Protein AF-0000000087486171 (afdb_homodimer)

Secondary structure (DSSP, 8-state):
------TT-S-GGGS--SEEEE-SS----SSBHHHHH-TT--S-HHHHHHHHHHTT-HHHHHTSTTGGG-B--GGGTT--HHHHHHHHHHHHHHH--SEEEEEPPPSS--HHHHHHHHHHHHHHSTTSEEEEE-S-GGGGTTSS-EEEEETTEEEEEE-HHHHHHHTSHHHHHHHHHHHHHHHHH-/------TT-S-GGGS--SEEEE-SS----SSBHHHHH-TT--S-HHHHHHHHHHTT-HHHHHTSTTGGG-B--GGGTT--HHHHHHHHHHHHHHH--SEEEEEPPPSS--HHHHHHHHHHHHHHSTTSEEEEE-S-GGGGTTSS-E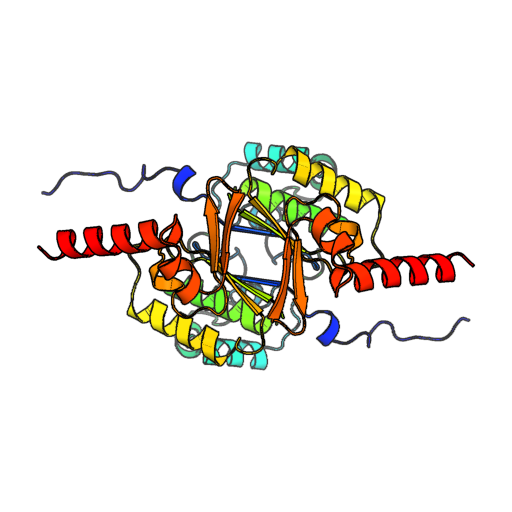EEEETTEEEEEE-HHHHHHHTSHHHHHHHHHHHHHHHHH-

Organism: NCBI:txid62062

InterPro domains:
  IPR027417 P-loop containing nucleoside triphosphate hydrolase [G3DSA:3.40.50.300] (1-177)
  IPR027417 P-loop containing nucleoside triphosphate hydrolase [SSF52540] (2-175)
  IPR050173 ATP-binding cassette transporter C-like [PTHR24223] (1-177)

Foldseek 3Di:
DPDCPPPVPVPPVVQQDQEAEQEQFFDAAFFFLLCRLPVPPPDDPVVLLVLCVLLVCNVVLVPDVVRRRHTAHPPGNPDDRLRRSSSSVSSCLVSHHQEYEYEHHDPPDDPVSVVSSVVSCVVRVVNHHYHYHYLQLVVCLPPQKDFDDDPNHTDDIGHPVVVCVVCPDSVVSNVVVVVVVVVVVD/DPDCPPPVPVDPVVQQDQEAEQEQFFDAAFFFLLCRLPVPPPDDPVVLLVLCVLLVCNVVLVPDVVRRRHTAHPPGNPDDRLRRSSSSVSSCLVSHHQEYEYEHHDPPDDPVSVVSVVVSCVVRVVNHHYHYHYLQLVVCLPPQKDFDDDPNHTDDIGHPVVVCVVCPDSVVRNVVVVVVVVVVVD

Solvent-accessible surface area (backbone atoms only — not comparable to full-atom values): 21076 Å² total; per-residue (Å²): 136,83,80,77,78,64,73,73,66,72,42,77,78,71,65,40,34,55,63,34,68,39,53,50,65,59,82,57,45,54,24,30,46,46,41,59,38,37,40,69,64,82,65,56,69,70,56,51,49,49,38,28,47,70,52,72,36,38,69,65,40,66,69,38,73,70,31,54,62,24,68,31,30,58,84,45,66,84,44,50,73,65,54,44,39,41,48,40,51,31,19,39,62,69,50,36,46,49,29,39,38,38,36,53,66,67,82,89,64,63,62,69,58,49,50,51,52,49,51,40,47,58,69,76,43,64,86,28,30,76,44,78,47,68,92,52,60,77,78,45,62,85,40,80,62,39,78,40,70,53,94,73,34,85,70,43,76,42,34,40,70,59,41,47,71,67,61,45,71,64,31,51,47,42,53,52,52,54,54,52,54,58,54,69,74,99,135,81,79,77,78,64,73,72,66,74,44,76,77,69,66,38,34,54,63,34,69,39,51,51,67,61,82,55,46,53,23,28,46,46,40,59,38,37,38,71,63,83,64,55,69,70,58,51,50,52,40,28,46,70,53,72,35,40,68,66,40,66,69,38,72,69,32,54,61,24,69,31,30,59,84,44,65,84,45,51,73,67,55,43,38,42,47,41,50,31,20,39,61,68,50,36,46,50,30,38,38,37,34,54,68,67,82,89,65,62,62,70,59,50,51,50,50,50,50,42,46,58,69,75,42,63,86,28,30,77,44,78,47,67,91,53,61,74,78,44,62,84,40,81,62,39,78,40,69,54,95,72,35,84,71,44,76,42,36,40,73,59,40,48,71,66,62,44,71,63,31,50,50,43,54,52,52,53,53,53,56,56,56,68,74,99

Radius of gyration: 21.95 Å; Cα contacts (8 Å, |Δi|>4): 531; chains: 2; bounding box: 81×58×44 Å

Structure (mmCIF, N/CA/C/O backbone):
data_AF-0000000087486171-model_v1
#
loop_
_entity.id
_entity.type
_entity.pdbx_description
1 polymer 'ABC transporter domain-containing protein'
#
loop_
_atom_site.group_PDB
_atom_site.id
_atom_site.type_symbol
_atom_site.label_atom_id
_atom_site.label_alt_id
_atom_site.label_comp_id
_atom_site.label_asym_id
_atom_site.label_entity_id
_atom_site.label_seq_id
_atom_site.pdbx_PDB_ins_code
_atom_site.Cartn_x
_atom_site.Cartn_y
_atom_site.Cartn_z
_atom_site.occupancy
_atom_site.B_iso_or_equiv
_atom_site.auth_seq_id
_atom_site.auth_comp_id
_atom_site.auth_asym_id
_atom_site.auth_atom_id
_atom_site.pdbx_PDB_model_num
ATOM 1 N N . MET A 1 1 ? -39.5 -11.766 -13.562 1 18.23 1 MET A N 1
ATOM 2 C CA . MET A 1 1 ? -38.625 -11.812 -14.742 1 18.23 1 MET A CA 1
ATOM 3 C C . MET A 1 1 ? -37.719 -10.586 -14.812 1 18.23 1 MET A C 1
ATOM 5 O O . MET A 1 1 ? -38.125 -9.539 -15.32 1 18.23 1 MET A O 1
ATOM 9 N N . ILE A 1 2 ? -37.312 -9.922 -13.789 1 23.34 2 ILE A N 1
ATOM 10 C CA . ILE A 1 2 ? -36.812 -8.578 -13.5 1 23.34 2 ILE A CA 1
ATOM 11 C C . ILE A 1 2 ? -35.531 -8.305 -14.281 1 23.34 2 ILE A C 1
ATOM 13 O O . ILE A 1 2 ? -34.625 -9.133 -14.289 1 23.34 2 ILE A O 1
ATOM 17 N N . ASP A 1 3 ? -35.344 -7.395 -15.312 1 24.72 3 ASP A N 1
ATOM 18 C CA . ASP A 1 3 ? -34.531 -7.059 -16.484 1 24.72 3 ASP A CA 1
ATOM 19 C C . ASP A 1 3 ? -33.062 -6.945 -16.125 1 24.72 3 ASP A C 1
ATOM 21 O O . ASP A 1 3 ? -32.719 -6.754 -14.953 1 24.72 3 ASP A O 1
ATOM 25 N N . GLY A 1 4 ? -32.156 -7.238 -17.109 1 25.83 4 GLY A N 1
ATOM 26 C CA . GLY A 1 4 ? -30.797 -7.645 -17.422 1 25.83 4 GLY A CA 1
ATOM 27 C C . GLY A 1 4 ? -29.75 -6.637 -16.984 1 25.83 4 GLY A C 1
ATOM 28 O O . GLY A 1 4 ? -29.016 -6.09 -17.812 1 25.83 4 GLY A O 1
ATOM 29 N N . VAL A 1 5 ? -30.141 -5.727 -16.031 1 26.05 5 VAL A N 1
ATOM 30 C CA . VAL A 1 5 ? -29.109 -4.707 -15.844 1 26.05 5 VAL A CA 1
ATOM 31 C C . VAL A 1 5 ? -27.75 -5.375 -15.695 1 26.05 5 VAL A C 1
ATOM 33 O O . VAL A 1 5 ? -27.562 -6.242 -14.844 1 26.05 5 VAL A O 1
ATOM 36 N N . ASP A 1 6 ? -27.078 -5.52 -16.906 1 28.78 6 ASP A N 1
ATOM 37 C CA . ASP A 1 6 ? -25.734 -6.039 -17.141 1 28.78 6 ASP A CA 1
ATOM 38 C C . ASP A 1 6 ? -24.75 -5.477 -16.125 1 28.78 6 ASP A C 1
ATOM 40 O O . ASP A 1 6 ? -24.5 -4.27 -16.094 1 28.78 6 ASP A O 1
ATOM 44 N N . ILE A 1 7 ? -24.688 -5.883 -14.922 1 31.28 7 ILE A N 1
ATOM 45 C CA . ILE A 1 7 ? -23.734 -5.617 -13.859 1 31.28 7 ILE A CA 1
ATOM 46 C C . ILE A 1 7 ? -22.312 -5.582 -14.438 1 31.28 7 ILE A C 1
ATOM 48 O O . ILE A 1 7 ? -21.344 -5.344 -13.711 1 31.28 7 ILE A O 1
ATOM 52 N N . SER A 1 8 ? -22.094 -6.098 -15.664 1 32.97 8 SER A N 1
ATOM 53 C CA . SER A 1 8 ? -20.797 -6.09 -16.359 1 32.97 8 SER A CA 1
ATOM 54 C C . SER A 1 8 ? -20.328 -4.668 -16.625 1 32.97 8 SER A C 1
ATOM 56 O O . SER A 1 8 ? -19.141 -4.426 -16.812 1 32.97 8 SER A O 1
ATOM 58 N N . SER A 1 9 ? -21.141 -3.824 -17.094 1 32.56 9 SER A N 1
ATOM 59 C CA . SER A 1 9 ? -20.781 -2.473 -17.5 1 32.56 9 SER A CA 1
ATOM 60 C C . SER A 1 9 ? -20.391 -1.619 -16.297 1 32.56 9 SER A C 1
ATOM 62 O O . SER A 1 9 ? -20.312 -0.393 -16.406 1 32.56 9 SER A O 1
ATOM 64 N N . VAL A 1 10 ? -20.797 -1.893 -15.125 1 37.88 10 VAL A N 1
ATOM 65 C CA . VAL A 1 10 ? -20.125 -1.154 -14.055 1 37.88 10 VAL A CA 1
ATOM 66 C C . VAL A 1 10 ? -18.625 -1.108 -14.312 1 37.88 10 VAL A C 1
ATOM 68 O O . VAL A 1 10 ? -17.938 -2.133 -14.234 1 37.88 10 VAL A O 1
ATOM 71 N N . GLY A 1 11 ? -18.125 -0.537 -15.477 1 35.66 11 GLY A N 1
ATOM 72 C CA . GLY A 1 11 ? -16.906 -0.398 -16.266 1 35.66 11 GLY A CA 1
ATOM 73 C C . GLY A 1 11 ? -15.641 -0.423 -15.414 1 35.66 11 GLY A C 1
ATOM 74 O O . GLY A 1 11 ? -15.711 -0.331 -14.18 1 35.66 11 GLY A O 1
ATOM 75 N N . LEU A 1 12 ? -14.312 -0.661 -16.141 1 40.22 12 LEU A N 1
ATOM 76 C CA . LEU A 1 12 ? -12.898 -0.536 -15.82 1 40.22 12 LEU A CA 1
ATOM 77 C C . LEU A 1 12 ? -12.656 0.608 -14.844 1 40.22 12 LEU A C 1
ATOM 79 O O . LEU A 1 12 ? -11.766 0.528 -13.992 1 40.22 12 LEU A O 1
ATOM 83 N N . HIS A 1 13 ? -13.312 1.731 -15.078 1 42.75 13 HIS A N 1
ATOM 84 C CA . HIS A 1 13 ? -13.102 2.916 -14.258 1 42.75 13 HIS A CA 1
ATOM 85 C C . HIS A 1 13 ? -13.422 2.631 -12.789 1 42.75 13 HIS A C 1
ATOM 87 O O . HIS A 1 13 ? -12.953 3.344 -11.898 1 42.75 13 HIS A O 1
ATOM 93 N N . ASP A 1 14 ? -14.398 1.744 -12.523 1 46.25 14 ASP A N 1
ATOM 94 C CA . ASP A 1 14 ? -14.82 1.434 -11.164 1 46.25 14 ASP A CA 1
ATOM 95 C C . ASP A 1 14 ? -13.773 0.592 -10.445 1 46.25 14 ASP A C 1
ATOM 97 O O . ASP A 1 14 ? -13.719 0.578 -9.211 1 46.25 14 ASP A O 1
ATOM 101 N N . LEU A 1 15 ? -13 -0.174 -11.289 1 47.84 15 LEU A N 1
ATOM 102 C CA . LEU A 1 15 ? -12.078 -1.114 -10.672 1 47.84 15 LEU A CA 1
ATOM 103 C C . LEU A 1 15 ? -10.797 -0.409 -10.227 1 47.84 15 LEU A C 1
ATOM 105 O O . LEU A 1 15 ? -9.906 -1.034 -9.648 1 47.84 15 LEU A O 1
ATOM 109 N N . ARG A 1 16 ? -10.734 0.908 -10.695 1 54.28 16 ARG A N 1
ATOM 110 C CA . ARG A 1 16 ? -9.562 1.649 -10.242 1 54.28 16 ARG A CA 1
ATOM 111 C C . ARG A 1 16 ? -9.539 1.765 -8.719 1 54.28 16 ARG A C 1
ATOM 113 O O . ARG A 1 16 ? -10.523 2.188 -8.109 1 54.28 16 ARG A O 1
ATOM 120 N N . SER A 1 17 ? -8.578 0.851 -8.312 1 66.06 17 SER A N 1
ATOM 121 C CA . SER A 1 17 ? -8.352 1.021 -6.879 1 66.06 17 SER A CA 1
ATOM 122 C C . SER A 1 17 ? -7.934 2.451 -6.551 1 66.06 17 SER A C 1
ATOM 124 O O . SER A 1 17 ? -7.305 3.121 -7.371 1 66.06 17 SER A O 1
ATOM 126 N N . ARG A 1 18 ? -8.422 2.9 -5.578 1 81.88 18 ARG A N 1
ATOM 127 C CA . ARG A 1 18 ? -8.148 4.277 -5.184 1 81.88 18 ARG A CA 1
ATOM 128 C C . ARG A 1 18 ? -6.73 4.43 -4.652 1 81.88 18 ARG A C 1
ATOM 130 O O . ARG A 1 18 ? -6.113 5.488 -4.805 1 81.88 18 ARG A O 1
ATOM 137 N N . LEU A 1 19 ? -6.145 3.156 -4.328 1 89.81 19 LEU A N 1
ATOM 138 C CA . LEU A 1 19 ? -4.863 3.312 -3.648 1 89.81 19 LEU A CA 1
ATOM 139 C C . LEU A 1 19 ? -3.795 2.439 -4.297 1 89.81 19 LEU A C 1
ATOM 141 O O . LEU A 1 19 ? -4.051 1.278 -4.625 1 89.81 19 LEU A O 1
ATOM 145 N N . ALA A 1 20 ? -2.613 2.943 -4.625 1 93.38 20 ALA A N 1
ATOM 146 C CA . ALA A 1 20 ? -1.409 2.191 -4.969 1 93.38 20 ALA A CA 1
ATOM 147 C C . ALA A 1 20 ? -0.252 2.555 -4.043 1 93.38 20 ALA A C 1
ATOM 149 O O . ALA A 1 20 ? -0.232 3.643 -3.461 1 93.38 20 ALA A O 1
ATOM 150 N N . VAL A 1 21 ? 0.702 1.615 -3.926 1 92.06 21 VAL A N 1
ATOM 151 C CA . VAL A 1 21 ? 1.791 1.828 -2.979 1 92.06 21 VAL A CA 1
ATOM 152 C C . VAL A 1 21 ? 3.119 1.428 -3.617 1 92.06 21 VAL A C 1
ATOM 154 O O . VAL A 1 21 ? 3.203 0.4 -4.293 1 92.06 21 VAL A O 1
ATOM 157 N N . ILE A 1 22 ? 4.047 2.25 -3.42 1 93.19 22 ILE A N 1
ATOM 158 C CA . ILE A 1 22 ? 5.445 1.938 -3.688 1 93.19 22 ILE A CA 1
ATOM 159 C C . ILE A 1 22 ? 6.234 1.943 -2.381 1 93.19 22 ILE A C 1
ATOM 161 O O . ILE A 1 22 ? 6.559 3.008 -1.85 1 93.19 22 ILE A O 1
ATOM 165 N N . ALA A 1 23 ? 6.559 0.779 -1.919 1 90.88 23 ALA A N 1
ATOM 166 C CA . ALA A 1 23 ? 7.184 0.612 -0.609 1 90.88 23 ALA A CA 1
ATOM 167 C C . ALA A 1 23 ? 8.703 0.756 -0.702 1 90.88 23 ALA A C 1
ATOM 169 O O . ALA A 1 23 ? 9.266 0.763 -1.799 1 90.88 23 ALA A O 1
ATOM 170 N N . GLN A 1 24 ? 9.25 0.906 0.479 1 87.88 24 GLN A N 1
ATOM 171 C CA . GLN A 1 24 ? 10.703 0.992 0.562 1 87.88 24 GLN A CA 1
ATOM 172 C C . GLN A 1 24 ? 11.367 -0.248 -0.035 1 87.88 24 GLN A C 1
ATOM 174 O O . GLN A 1 24 ? 12.25 -0.139 -0.888 1 87.88 24 GLN A O 1
ATOM 179 N N . ILE A 1 25 ? 10.914 -1.345 0.405 1 85.12 25 ILE A N 1
ATOM 180 C CA . ILE A 1 25 ? 11.375 -2.617 -0.139 1 85.12 25 ILE A CA 1
ATOM 181 C C . ILE A 1 25 ? 10.359 -3.141 -1.156 1 85.12 25 ILE A C 1
ATOM 183 O O . ILE A 1 25 ? 9.211 -3.406 -0.813 1 85.12 25 ILE A O 1
ATOM 187 N N . PRO A 1 26 ? 10.789 -3.283 -2.406 1 89.75 26 PRO A N 1
ATOM 188 C CA . PRO A 1 26 ? 9.852 -3.758 -3.424 1 89.75 26 PRO A CA 1
ATOM 189 C C . PRO A 1 26 ? 9.414 -5.203 -3.197 1 89.75 26 PRO A C 1
ATOM 191 O O . PRO A 1 26 ? 10.242 -6.059 -2.879 1 89.75 26 PRO A O 1
ATOM 194 N N . THR A 1 27 ? 8.141 -5.406 -3.357 1 90.88 27 THR A N 1
ATOM 195 C CA . THR A 1 27 ? 7.59 -6.746 -3.193 1 90.88 27 THR A CA 1
ATOM 196 C C . THR A 1 27 ? 7.137 -7.312 -4.535 1 90.88 27 THR A C 1
ATOM 198 O O . THR A 1 27 ? 6.289 -6.723 -5.211 1 90.88 27 THR A O 1
ATOM 201 N N . LEU A 1 28 ? 7.758 -8.43 -4.922 1 94 28 LEU A N 1
ATOM 202 C CA . LEU A 1 28 ? 7.328 -9.211 -6.074 1 94 28 LEU A CA 1
ATOM 203 C C . LEU A 1 28 ? 6.906 -10.617 -5.648 1 94 28 LEU A C 1
ATOM 205 O O . LEU A 1 28 ? 7.496 -11.195 -4.734 1 94 28 LEU A O 1
ATOM 209 N N . PHE A 1 29 ? 5.945 -11.109 -6.324 1 95.12 29 PHE A N 1
ATOM 210 C CA . PHE A 1 29 ? 5.367 -12.391 -5.941 1 95.12 29 PHE A CA 1
ATOM 211 C C . PHE A 1 29 ? 5.871 -13.508 -6.848 1 95.12 29 PHE A C 1
ATOM 213 O O . PHE A 1 29 ? 6.363 -13.242 -7.949 1 95.12 29 PHE A O 1
ATOM 220 N N . SER A 1 30 ? 5.746 -14.742 -6.305 1 94.44 30 SER A N 1
ATOM 221 C CA . SER A 1 30 ? 6.25 -15.906 -7.016 1 94.44 30 SER A CA 1
ATOM 222 C C . SER A 1 30 ? 5.301 -16.328 -8.133 1 94.44 30 SER A C 1
ATOM 224 O O . SER A 1 30 ? 4.711 -17.406 -8.078 1 94.44 30 SER A O 1
ATOM 226 N N . CYS A 1 31 ? 5.23 -15.578 -9.094 1 95.38 31 CYS A N 1
ATOM 227 C CA . CYS A 1 31 ? 4.465 -15.781 -10.32 1 95.38 31 CYS A CA 1
ATOM 228 C C . CYS A 1 31 ? 5.141 -15.117 -11.508 1 95.38 31 CYS A C 1
ATOM 230 O O . CYS A 1 31 ? 6.289 -14.672 -11.406 1 95.38 31 CYS A O 1
ATOM 232 N N . SER A 1 32 ? 4.523 -15.117 -12.68 1 96.06 32 SER A N 1
ATOM 233 C CA . SER A 1 32 ? 5.152 -14.547 -13.867 1 96.06 32 SER A CA 1
ATOM 234 C C . SER A 1 32 ? 5.258 -13.023 -13.758 1 96.06 32 SER A C 1
ATOM 236 O O . SER A 1 32 ? 4.547 -12.406 -12.969 1 96.06 32 SER A O 1
ATOM 238 N N . LEU A 1 33 ? 6.18 -12.469 -14.539 1 97.56 33 LEU A N 1
ATOM 239 C CA . LEU A 1 33 ? 6.309 -11.016 -14.617 1 97.56 33 LEU A CA 1
ATOM 240 C C . LEU A 1 33 ? 4.984 -10.375 -15.008 1 97.56 33 LEU A C 1
ATOM 242 O O . LEU A 1 33 ? 4.574 -9.375 -14.414 1 97.56 33 LEU A O 1
ATOM 246 N N . ARG A 1 34 ? 4.281 -10.969 -15.906 1 96.94 34 ARG A N 1
ATOM 247 C CA . ARG A 1 34 ? 2.986 -10.477 -16.375 1 96.94 34 ARG A CA 1
ATOM 248 C C . ARG A 1 34 ? 1.985 -10.414 -15.219 1 96.94 34 ARG A C 1
ATOM 250 O O . ARG A 1 34 ? 1.305 -9.406 -15.031 1 96.94 34 ARG A O 1
ATOM 257 N N . SER A 1 35 ? 1.958 -11.477 -14.438 1 95.62 35 SER A N 1
ATOM 258 C CA . SER A 1 35 ? 1.01 -11.57 -13.336 1 95.62 35 SER A CA 1
ATOM 259 C C . SER A 1 35 ? 1.381 -10.625 -12.203 1 95.62 35 SER A C 1
ATOM 261 O O . SER A 1 35 ? 0.512 -10.172 -11.453 1 95.62 35 SER A O 1
ATOM 263 N N . ASN A 1 36 ? 2.645 -10.367 -12.102 1 96.31 36 ASN A N 1
ATOM 264 C CA . ASN A 1 36 ? 3.084 -9.383 -11.117 1 96.31 36 ASN A CA 1
ATOM 265 C C . ASN A 1 36 ? 2.648 -7.973 -11.5 1 96.31 36 ASN A C 1
ATOM 267 O O . ASN A 1 36 ? 2.275 -7.176 -10.641 1 96.31 36 ASN A O 1
ATOM 271 N N . LEU A 1 37 ? 2.682 -7.695 -12.742 1 96.88 37 LEU A N 1
ATOM 272 C CA . LEU A 1 37 ? 2.365 -6.359 -13.234 1 96.88 37 LEU A CA 1
ATOM 273 C C . LEU A 1 37 ? 0.859 -6.121 -13.234 1 96.88 37 LEU A C 1
ATOM 275 O O . LEU A 1 37 ? 0.403 -5.004 -12.984 1 96.88 37 LEU A O 1
ATOM 279 N N . ASP A 1 38 ? 0.128 -7.109 -13.5 1 95.19 38 ASP A N 1
ATOM 280 C CA . ASP A 1 38 ? -1.326 -7.043 -13.594 1 95.19 38 ASP A CA 1
ATOM 281 C C . ASP A 1 38 ? -1.981 -8.219 -12.867 1 95.19 38 ASP A C 1
ATOM 283 O O . ASP A 1 38 ? -2.535 -9.109 -13.508 1 95.19 38 ASP A O 1
ATOM 287 N N . PRO A 1 39 ? -2.02 -8.109 -11.562 1 92.94 39 PRO A N 1
ATOM 288 C CA . PRO A 1 39 ? -2.502 -9.242 -10.773 1 92.94 39 PRO A CA 1
ATOM 289 C C . PRO A 1 39 ? -3.973 -9.562 -11.031 1 92.94 39 PRO A C 1
ATOM 291 O O . PRO A 1 39 ? -4.422 -10.68 -10.766 1 92.94 39 PRO A O 1
ATOM 294 N N . TRP A 1 40 ? -4.723 -8.711 -11.578 1 89.5 40 TRP A N 1
ATOM 295 C CA . TRP A 1 40 ? -6.145 -8.938 -11.812 1 89.5 40 TRP A CA 1
ATOM 296 C C . TRP A 1 40 ? -6.398 -9.367 -13.25 1 89.5 40 TRP A C 1
ATOM 298 O O . TRP A 1 40 ? -7.531 -9.688 -13.617 1 89.5 40 TRP A O 1
ATOM 308 N N . GLY A 1 41 ? -5.445 -9.25 -14.016 1 90.69 41 GLY A N 1
ATOM 309 C CA . GLY A 1 41 ? -5.578 -9.68 -15.398 1 90.69 41 GLY A CA 1
ATOM 310 C C . GLY A 1 41 ? -6.512 -8.797 -16.203 1 90.69 41 GLY A C 1
ATOM 311 O O . GLY A 1 41 ? -7.242 -9.281 -17.062 1 90.69 41 GLY A O 1
ATOM 312 N N . CYS A 1 42 ? -6.457 -7.527 -15.898 1 89.62 42 CYS A N 1
ATOM 313 C CA . CYS A 1 42 ? -7.418 -6.605 -16.5 1 89.62 42 CYS A CA 1
ATOM 314 C C . CYS A 1 42 ? -6.848 -5.961 -17.766 1 89.62 42 CYS A C 1
ATOM 316 O O . CYS A 1 42 ? -7.539 -5.211 -18.453 1 89.62 42 CYS A O 1
ATOM 318 N N . HIS A 1 43 ? -5.648 -6.207 -18.078 1 94.75 43 HIS A N 1
ATOM 319 C CA . HIS A 1 43 ? -5 -5.531 -19.188 1 94.75 43 HIS A CA 1
ATOM 320 C C . HIS A 1 43 ? -4.484 -6.535 -20.219 1 94.75 43 HIS A C 1
ATOM 322 O O . HIS A 1 43 ? -4.02 -7.617 -19.859 1 94.75 43 HIS A O 1
ATOM 328 N N . GLY A 1 44 ? -4.582 -6.129 -21.5 1 96.56 44 GLY A N 1
ATOM 329 C CA . GLY A 1 44 ? -3.943 -6.918 -22.547 1 96.56 44 GLY A CA 1
ATOM 330 C C . GLY A 1 44 ? -2.438 -6.742 -22.578 1 96.56 44 GLY A C 1
ATOM 331 O O . GLY A 1 44 ? -1.894 -5.844 -21.938 1 96.56 44 GLY A O 1
ATOM 332 N N . ASP A 1 45 ? -1.759 -7.582 -23.391 1 97.56 45 ASP A N 1
ATOM 333 C CA . ASP A 1 45 ? -0.301 -7.551 -23.453 1 97.56 45 ASP A CA 1
ATOM 334 C C . ASP A 1 45 ? 0.197 -6.211 -23.984 1 97.56 45 ASP A C 1
ATOM 336 O O . ASP A 1 45 ? 1.235 -5.711 -23.547 1 97.56 45 ASP A O 1
ATOM 340 N N . ALA A 1 46 ? -0.5 -5.668 -24.953 1 98.19 46 ALA A N 1
ATOM 341 C CA . ALA A 1 46 ? -0.086 -4.387 -25.516 1 98.19 46 ALA A CA 1
ATOM 342 C C . ALA A 1 46 ? -0.035 -3.305 -24.438 1 98.19 46 ALA A C 1
ATOM 344 O O . ALA A 1 46 ? 0.913 -2.518 -24.391 1 98.19 46 ALA A O 1
ATOM 345 N N . GLN A 1 47 ? -1.045 -3.311 -23.547 1 97.75 47 GLN A N 1
ATOM 346 C CA . GLN A 1 47 ? -1.101 -2.336 -22.453 1 97.75 47 GLN A CA 1
ATOM 347 C C . GLN A 1 47 ? 0.02 -2.57 -21.453 1 97.75 47 GLN A C 1
ATOM 349 O O . GLN A 1 47 ? 0.603 -1.617 -20.922 1 97.75 47 GLN A O 1
ATOM 354 N N . VAL A 1 48 ? 0.297 -3.832 -21.234 1 98.38 48 VAL A N 1
ATOM 355 C CA . VAL A 1 48 ? 1.36 -4.184 -20.297 1 98.38 48 VAL A CA 1
ATOM 356 C C . VAL A 1 48 ? 2.709 -3.734 -20.859 1 98.38 48 VAL A C 1
ATOM 358 O O . VAL A 1 48 ? 3.512 -3.129 -20.141 1 98.38 48 VAL A O 1
ATOM 361 N N . TRP A 1 49 ? 2.967 -3.932 -22.109 1 98.75 49 TRP A N 1
ATOM 362 C CA . TRP A 1 49 ? 4.219 -3.516 -22.734 1 98.75 49 TRP A CA 1
ATOM 363 C C . TRP A 1 49 ? 4.336 -1.995 -22.766 1 98.75 49 TRP A C 1
ATOM 365 O O . TRP A 1 49 ? 5.426 -1.446 -22.609 1 98.75 49 TRP A O 1
ATOM 375 N N . GLN A 1 50 ? 3.262 -1.339 -23.016 1 98.5 50 GLN A N 1
ATOM 376 C CA . GLN A 1 50 ? 3.264 0.119 -22.969 1 98.5 50 GLN A CA 1
ATOM 377 C C . GLN A 1 50 ? 3.65 0.625 -21.578 1 98.5 50 GLN A C 1
ATOM 379 O O . GLN A 1 50 ? 4.414 1.584 -21.453 1 98.5 50 GLN A O 1
ATOM 384 N N . ALA A 1 51 ? 3.086 0.002 -20.562 1 98.19 51 ALA A N 1
ATOM 385 C CA . ALA A 1 51 ? 3.445 0.375 -19.203 1 98.19 51 ALA A CA 1
ATOM 386 C C . ALA A 1 51 ? 4.93 0.139 -18.938 1 98.19 51 ALA A C 1
ATOM 388 O O . ALA A 1 51 ? 5.602 0.977 -18.328 1 98.19 51 ALA A O 1
ATOM 389 N N . LEU A 1 52 ? 5.414 -0.978 -19.422 1 98.56 52 LEU A N 1
ATOM 390 C CA . LEU A 1 52 ? 6.836 -1.277 -19.281 1 98.56 52 LEU A CA 1
ATOM 391 C C . LEU A 1 52 ? 7.688 -0.225 -19.984 1 98.56 52 LEU A C 1
ATOM 393 O O . LEU A 1 52 ? 8.75 0.153 -19.5 1 98.56 52 LEU A O 1
ATOM 397 N N . GLU A 1 53 ? 7.234 0.245 -21.094 1 98.38 53 GLU A N 1
ATOM 398 C CA . GLU A 1 53 ? 7.938 1.302 -21.812 1 98.38 53 GLU A CA 1
ATOM 399 C C . GLU A 1 53 ? 7.953 2.602 -21.016 1 98.38 53 GLU A C 1
ATOM 401 O O . GLU A 1 53 ? 9 3.246 -20.891 1 98.38 53 GLU A O 1
ATOM 406 N N . ARG A 1 54 ? 6.875 2.965 -20.453 1 97.44 54 ARG A N 1
ATOM 407 C CA . ARG A 1 54 ? 6.77 4.18 -19.656 1 97.44 54 ARG A CA 1
ATOM 408 C C . ARG A 1 54 ? 7.672 4.105 -18.422 1 97.44 54 ARG A C 1
ATOM 410 O O . ARG A 1 54 ? 8.164 5.133 -17.953 1 97.44 54 ARG A O 1
ATOM 417 N N . CYS A 1 55 ? 7.922 2.859 -18 1 97.25 55 CYS A N 1
ATOM 418 C CA . CYS A 1 55 ? 8.75 2.666 -16.812 1 97.25 55 CYS A CA 1
ATOM 419 C C . CYS A 1 55 ? 10.195 2.355 -17.219 1 97.25 55 CYS A C 1
ATOM 421 O O . CYS A 1 55 ? 11 1.962 -16.375 1 97.25 55 CYS A O 1
ATOM 423 N N . HIS A 1 56 ? 10.5 2.391 -18.453 1 96.19 56 HIS A N 1
ATOM 424 C CA . HIS A 1 56 ? 11.836 2.195 -18.984 1 96.19 56 HIS A CA 1
ATOM 425 C C . HIS A 1 56 ? 12.328 0.773 -18.734 1 96.19 56 HIS A C 1
ATOM 427 O O . HIS A 1 56 ? 13.508 0.564 -18.438 1 96.19 56 HIS A O 1
ATOM 433 N N . LEU A 1 57 ? 11.445 -0.18 -18.828 1 97 57 LEU A N 1
ATOM 434 C CA . LEU A 1 57 ? 11.82 -1.566 -18.562 1 97 57 LEU A CA 1
ATOM 435 C C . LEU A 1 57 ? 11.562 -2.436 -19.797 1 97 57 LEU A C 1
ATOM 437 O O . LEU A 1 57 ? 11.875 -3.631 -19.781 1 97 57 LEU A O 1
ATOM 441 N N . LYS A 1 58 ? 11.023 -1.846 -20.828 1 98.25 58 LYS A N 1
ATOM 442 C CA . LYS A 1 58 ? 10.641 -2.627 -22 1 98.25 58 LYS A CA 1
ATOM 443 C C . LYS A 1 58 ? 11.828 -3.393 -22.562 1 98.25 58 LYS A C 1
ATOM 445 O O . LYS A 1 58 ? 11.742 -4.598 -22.812 1 98.25 58 LYS A O 1
ATOM 450 N N . GLU A 1 59 ? 12.898 -2.74 -22.797 1 97.81 59 GLU A N 1
ATOM 451 C CA . GLU A 1 59 ? 14.086 -3.389 -23.344 1 97.81 59 GLU A CA 1
ATOM 452 C C . GLU A 1 59 ? 14.609 -4.477 -22.422 1 97.81 59 GLU A C 1
ATOM 454 O O . GLU A 1 59 ? 14.922 -5.582 -22.859 1 97.81 59 GLU A O 1
ATOM 459 N N . ARG A 1 60 ? 14.727 -4.109 -21.109 1 96.69 60 ARG A N 1
ATOM 460 C CA . ARG A 1 60 ? 15.211 -5.059 -20.109 1 96.69 60 ARG A CA 1
ATOM 461 C C . ARG A 1 60 ? 14.375 -6.332 -20.109 1 96.69 60 ARG A C 1
ATOM 463 O O . ARG A 1 60 ? 14.914 -7.438 -20.109 1 96.69 60 ARG A O 1
ATOM 470 N N . VAL A 1 61 ? 13.07 -6.223 -20.156 1 97.75 61 VAL A N 1
ATOM 471 C CA . VAL A 1 61 ? 12.156 -7.359 -20.109 1 97.75 61 VAL A CA 1
ATOM 472 C C . VAL A 1 61 ? 12.227 -8.148 -21.406 1 97.75 61 VAL A C 1
ATOM 474 O O . VAL A 1 61 ? 12.102 -9.375 -21.406 1 97.75 61 VAL A O 1
ATOM 477 N N . SER A 1 62 ? 12.391 -7.441 -22.531 1 98.19 62 SER A N 1
ATOM 478 C CA . SER A 1 62 ? 12.477 -8.078 -23.844 1 98.19 62 SER A CA 1
ATOM 479 C C . SER A 1 62 ? 13.664 -9.031 -23.906 1 98.19 62 SER A C 1
ATOM 481 O O . SER A 1 62 ? 13.664 -9.977 -24.703 1 98.19 62 SER A O 1
ATOM 483 N N . LEU A 1 63 ? 14.641 -8.82 -23.062 1 97.31 63 LEU A N 1
ATOM 484 C CA . LEU A 1 63 ? 15.859 -9.625 -23.094 1 97.31 63 LEU A CA 1
ATOM 485 C C . LEU A 1 63 ? 15.75 -10.812 -22.141 1 97.31 63 LEU A C 1
ATOM 487 O O . LEU A 1 63 ? 16.594 -11.711 -22.172 1 97.31 63 LEU A O 1
ATOM 491 N N . LEU A 1 64 ? 14.797 -10.859 -21.344 1 96.75 64 LEU A N 1
ATOM 492 C CA . LEU A 1 64 ? 14.617 -11.977 -20.422 1 96.75 64 LEU A CA 1
ATOM 493 C C . LEU A 1 64 ? 14.031 -13.188 -21.141 1 96.75 64 LEU A C 1
ATOM 495 O O . LEU A 1 64 ? 13.18 -13.047 -22.016 1 96.75 64 LEU A O 1
ATOM 499 N N . PRO A 1 65 ? 14.445 -14.352 -20.734 1 96.31 65 PRO A N 1
ATOM 500 C CA . PRO A 1 65 ? 13.805 -15.539 -21.297 1 96.31 65 PRO A CA 1
ATOM 501 C C . PRO A 1 65 ? 12.305 -15.594 -21.016 1 96.31 65 PRO A C 1
ATOM 503 O O . PRO A 1 65 ? 11.883 -15.43 -19.859 1 96.31 65 PRO A O 1
ATOM 506 N N . GLY A 1 66 ? 11.492 -15.742 -22.062 1 97.31 66 GLY A N 1
ATOM 507 C CA . GLY A 1 66 ? 10.047 -15.828 -21.891 1 97.31 66 GLY A CA 1
ATOM 508 C C . GLY A 1 66 ? 9.383 -14.477 -21.75 1 97.31 66 GLY A C 1
ATOM 509 O O . GLY A 1 66 ? 8.156 -14.383 -21.688 1 97.31 66 GLY A O 1
ATOM 510 N N . GLN A 1 67 ? 10.203 -13.422 -21.562 1 98.06 67 GLN A N 1
ATOM 511 C CA . GLN A 1 67 ? 9.727 -12.039 -21.516 1 98.06 67 GLN A CA 1
ATOM 512 C C . GLN A 1 67 ? 8.648 -11.867 -20.453 1 98.06 67 GLN A C 1
ATOM 514 O O . GLN A 1 67 ? 8.898 -12.109 -19.266 1 98.06 67 GLN A O 1
ATOM 519 N N . LEU A 1 68 ? 7.391 -11.68 -20.859 1 98.06 68 LEU A N 1
ATOM 520 C CA . LEU A 1 68 ? 6.32 -11.445 -19.891 1 98.06 68 LEU A CA 1
ATOM 521 C C . LEU A 1 68 ? 6.07 -12.68 -19.047 1 98.06 68 LEU A C 1
ATOM 523 O O . LEU A 1 68 ? 5.57 -12.578 -17.922 1 98.06 68 LEU A O 1
ATOM 527 N N . LEU A 1 69 ? 6.418 -13.789 -19.531 1 97.44 69 LEU A N 1
ATOM 528 C CA . LEU A 1 69 ? 6.156 -15.031 -18.812 1 97.44 69 LEU A CA 1
ATOM 529 C C . LEU A 1 69 ? 7.352 -15.414 -17.953 1 97.44 69 LEU A C 1
ATOM 531 O O . LEU A 1 69 ? 7.34 -16.469 -17.297 1 97.44 69 LEU A O 1
ATOM 535 N N . TYR A 1 70 ? 8.367 -14.508 -17.875 1 97.19 70 TYR A N 1
ATOM 536 C CA . TYR A 1 70 ? 9.523 -14.742 -17.016 1 97.19 70 TYR A CA 1
ATOM 537 C C . TYR A 1 70 ? 9.094 -14.984 -15.57 1 97.19 70 TYR A C 1
ATOM 539 O O . TYR A 1 70 ? 8.344 -14.18 -15 1 97.19 70 TYR A O 1
ATOM 547 N N . PRO A 1 71 ? 9.5 -16.094 -15 1 95.88 71 PRO A N 1
ATOM 548 C CA . PRO A 1 71 ? 9.102 -16.375 -13.617 1 95.88 71 PRO A CA 1
ATOM 549 C C . PRO A 1 71 ? 9.859 -15.523 -12.602 1 95.88 71 PRO A C 1
ATOM 551 O O . PRO A 1 71 ? 11.078 -15.375 -12.703 1 95.88 71 PRO A O 1
ATOM 554 N N . LEU A 1 72 ? 9.086 -15 -11.734 1 95.06 72 LEU A N 1
ATOM 555 C CA . LEU A 1 72 ? 9.688 -14.281 -10.625 1 95.06 72 LEU A CA 1
ATOM 556 C C . LEU A 1 72 ? 9.562 -15.07 -9.328 1 95.06 72 LEU A C 1
ATOM 558 O O . LEU A 1 72 ? 8.625 -15.867 -9.172 1 95.06 72 LEU A O 1
ATOM 562 N N . HIS A 1 73 ? 10.469 -14.883 -8.469 1 87.5 73 HIS A N 1
ATOM 563 C CA . HIS A 1 73 ? 10.461 -15.523 -7.156 1 87.5 73 HIS A CA 1
ATOM 564 C C . HIS A 1 73 ? 11.016 -14.594 -6.086 1 87.5 73 HIS A C 1
ATOM 566 O O . HIS A 1 73 ? 11.445 -13.477 -6.391 1 87.5 73 HIS A O 1
ATOM 572 N N . TYR A 1 74 ? 10.969 -15.203 -4.871 1 75.81 74 TYR A N 1
ATOM 573 C CA . TYR A 1 74 ? 11.547 -14.43 -3.777 1 75.81 74 TYR A CA 1
ATOM 574 C C . TYR A 1 74 ? 12.961 -13.977 -4.121 1 75.81 74 TYR A C 1
ATOM 576 O O . TYR A 1 74 ? 13.711 -14.703 -4.781 1 75.81 74 TYR A O 1
ATOM 584 N N . GLY A 1 75 ? 13.234 -12.68 -3.914 1 70.88 75 GLY A N 1
ATOM 585 C CA . GLY A 1 75 ? 14.57 -12.18 -4.18 1 70.88 75 GLY A CA 1
ATOM 586 C C . GLY A 1 75 ? 14.727 -11.594 -5.574 1 70.88 75 GLY A C 1
ATOM 587 O O . GLY A 1 75 ? 15.766 -11.023 -5.902 1 70.88 75 GLY A O 1
ATOM 588 N N . GLY A 1 76 ? 13.742 -11.781 -6.453 1 72.44 76 GLY A N 1
ATOM 589 C CA . GLY A 1 76 ? 13.688 -11.008 -7.684 1 72.44 76 GLY A CA 1
ATOM 590 C C . GLY A 1 76 ? 14.203 -11.766 -8.891 1 72.44 76 GLY A C 1
ATOM 591 O O . GLY A 1 76 ? 14.125 -11.281 -10.016 1 72.44 76 GLY A O 1
ATOM 592 N N . ALA A 1 77 ? 14.664 -13.016 -8.781 1 78.88 77 ALA A N 1
ATOM 593 C CA . ALA A 1 77 ? 15.023 -13.883 -9.906 1 78.88 77 ALA A CA 1
ATOM 594 C C . ALA A 1 77 ? 16 -13.188 -10.844 1 78.88 77 ALA A C 1
ATOM 596 O O . ALA A 1 77 ? 15.828 -13.203 -12.062 1 78.88 77 ALA A O 1
ATOM 597 N N . GLY A 1 78 ? 16.984 -12.43 -10.422 1 87.94 78 GLY A N 1
ATOM 598 C CA . GLY A 1 78 ? 17.984 -11.82 -11.281 1 87.94 78 GLY A CA 1
ATOM 599 C C . GLY A 1 78 ? 17.766 -10.336 -11.508 1 87.94 78 GLY A C 1
ATOM 600 O O . GLY A 1 78 ? 18.547 -9.68 -12.203 1 87.94 78 GLY A O 1
ATOM 601 N N . LEU A 1 79 ? 16.766 -9.867 -11.07 1 91.31 79 LEU A N 1
ATOM 602 C CA . LEU A 1 79 ? 16.516 -8.43 -11.172 1 91.31 79 LEU A CA 1
ATOM 603 C C . LEU A 1 79 ? 17.156 -7.68 -10.016 1 91.31 79 LEU A C 1
ATOM 605 O O . LEU A 1 79 ? 17.172 -8.164 -8.883 1 91.31 79 LEU A O 1
ATOM 609 N N . SER A 1 80 ? 17.781 -6.547 -10.344 1 87.19 80 SER A N 1
ATOM 610 C CA . SER A 1 80 ? 18.328 -5.699 -9.289 1 87.19 80 SER A CA 1
ATOM 611 C C . SER A 1 80 ? 17.219 -5.098 -8.43 1 87.19 80 SER A C 1
ATOM 613 O O . SER A 1 80 ? 16.047 -5.121 -8.812 1 87.19 80 SER A O 1
ATOM 615 N N . SER A 1 81 ? 17.594 -4.586 -7.254 1 86.94 81 SER A N 1
ATOM 616 C CA . SER A 1 81 ? 16.625 -3.938 -6.375 1 86.94 81 SER A CA 1
ATOM 617 C C . SER A 1 81 ? 15.945 -2.766 -7.07 1 86.94 81 SER A C 1
ATOM 619 O O . SER A 1 81 ? 14.742 -2.559 -6.91 1 86.94 81 SER A O 1
ATOM 621 N N . SER A 1 82 ? 16.734 -2.074 -7.828 1 87.19 82 SER A N 1
ATOM 622 C CA . SER A 1 82 ? 16.203 -0.923 -8.539 1 87.19 82 SER A CA 1
ATOM 623 C C . SER A 1 82 ? 15.211 -1.357 -9.625 1 87.19 82 SER A C 1
ATOM 625 O O . SER A 1 82 ? 14.188 -0.705 -9.836 1 87.19 82 SER A O 1
ATOM 627 N N . GLU A 1 83 ? 15.562 -2.408 -10.312 1 90.19 83 GLU A N 1
ATOM 628 C CA . GLU A 1 83 ? 14.648 -2.936 -11.328 1 90.19 83 GLU A CA 1
ATOM 629 C C . GLU A 1 83 ? 13.352 -3.426 -10.703 1 90.19 83 GLU A C 1
ATOM 631 O O . GLU A 1 83 ? 12.266 -3.221 -11.258 1 90.19 83 GLU A O 1
ATOM 636 N N . ARG A 1 84 ? 13.477 -4.047 -9.586 1 92.69 84 ARG A N 1
ATOM 637 C CA . ARG A 1 84 ? 12.297 -4.52 -8.875 1 92.69 84 ARG A CA 1
ATOM 638 C C . ARG A 1 84 ? 11.406 -3.355 -8.445 1 92.69 84 ARG A C 1
ATOM 640 O O . ARG A 1 84 ? 10.18 -3.436 -8.539 1 92.69 84 ARG A O 1
ATOM 647 N N . ARG A 1 85 ? 11.977 -2.33 -7.977 1 92.31 85 ARG A N 1
ATOM 648 C CA . ARG A 1 85 ? 11.219 -1.146 -7.594 1 92.31 85 ARG A CA 1
ATOM 649 C C . ARG A 1 85 ? 10.508 -0.541 -8.797 1 92.31 85 ARG A C 1
ATOM 651 O O . ARG A 1 85 ? 9.336 -0.157 -8.703 1 92.31 85 ARG A O 1
ATOM 658 N N . LEU A 1 86 ? 11.211 -0.484 -9.953 1 94.12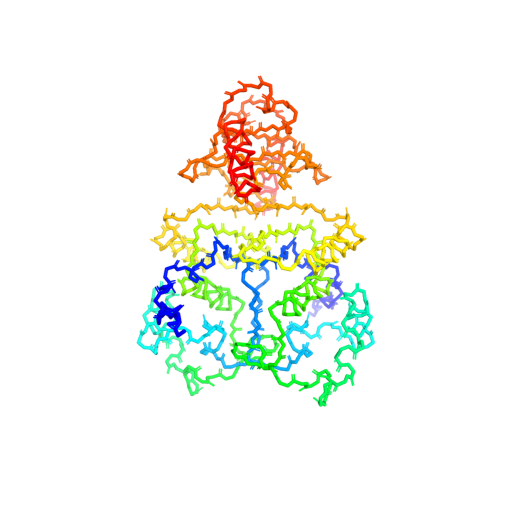 86 LEU A N 1
ATOM 659 C CA . LEU A 1 86 ? 10.594 0.023 -11.172 1 94.12 86 LEU A CA 1
ATOM 660 C C . LEU A 1 86 ? 9.414 -0.849 -11.586 1 94.12 86 LEU A C 1
ATOM 662 O O . LEU A 1 86 ? 8.406 -0.34 -12.078 1 94.12 86 LEU A O 1
ATOM 666 N N . LEU A 1 87 ? 9.531 -2.17 -11.422 1 95.81 87 LEU A N 1
ATOM 667 C CA . LEU A 1 87 ? 8.422 -3.062 -11.719 1 95.81 87 LEU A CA 1
ATOM 668 C C . LEU A 1 87 ? 7.215 -2.748 -10.836 1 95.81 87 LEU A C 1
ATOM 670 O O . LEU A 1 87 ? 6.074 -2.795 -11.297 1 95.81 87 LEU A O 1
ATOM 674 N N . CYS A 1 88 ? 7.453 -2.414 -9.578 1 94.94 88 CYS A N 1
ATOM 675 C CA . CYS A 1 88 ? 6.367 -2.037 -8.68 1 94.94 88 CYS A CA 1
ATOM 676 C C . CYS A 1 88 ? 5.711 -0.738 -9.133 1 94.94 88 CYS A C 1
ATOM 678 O O . CYS A 1 88 ? 4.488 -0.592 -9.047 1 94.94 88 CYS A O 1
ATOM 680 N N . VAL A 1 89 ? 6.512 0.174 -9.594 1 96.56 89 VAL A N 1
ATOM 681 C CA . VAL A 1 89 ? 5.98 1.413 -10.156 1 96.56 89 VAL A CA 1
ATOM 682 C C . VAL A 1 89 ? 5.105 1.101 -11.367 1 96.56 89 VAL A C 1
ATOM 684 O O . VAL A 1 89 ? 4.02 1.662 -11.516 1 96.56 89 VAL A O 1
ATOM 687 N N . CYS A 1 90 ? 5.582 0.211 -12.172 1 97.62 90 CYS A N 1
ATOM 688 C CA . CYS A 1 90 ? 4.844 -0.196 -13.359 1 97.62 90 CYS A CA 1
ATOM 689 C C . CYS A 1 90 ? 3.508 -0.828 -12.984 1 97.62 90 CYS A C 1
ATOM 691 O O . CYS A 1 90 ? 2.484 -0.547 -13.609 1 97.62 90 CYS A O 1
ATOM 693 N N . ARG A 1 91 ? 3.508 -1.636 -11.992 1 96.5 91 ARG A N 1
ATOM 694 C CA . ARG A 1 91 ? 2.27 -2.223 -11.484 1 96.5 91 ARG A CA 1
ATOM 695 C C . ARG A 1 91 ? 1.293 -1.141 -11.039 1 96.5 91 ARG A C 1
ATOM 697 O O . ARG A 1 91 ? 0.094 -1.227 -11.32 1 96.5 91 ARG A O 1
ATOM 704 N N . ALA A 1 92 ? 1.8 -0.168 -10.352 1 95.62 92 ALA A N 1
ATOM 705 C CA . ALA A 1 92 ? 0.963 0.942 -9.898 1 95.62 92 ALA A CA 1
ATOM 706 C C . ALA A 1 92 ? 0.354 1.684 -11.086 1 95.62 92 ALA A C 1
ATOM 708 O O . ALA A 1 92 ? -0.806 2.1 -11.039 1 95.62 92 ALA A O 1
ATOM 709 N N . LEU A 1 93 ? 1.138 1.834 -12.086 1 95.5 93 LEU A N 1
ATOM 710 C CA . LEU A 1 93 ? 0.671 2.514 -13.289 1 95.5 93 LEU A CA 1
ATOM 711 C C . LEU A 1 93 ? -0.494 1.761 -13.922 1 95.5 93 LEU A C 1
ATOM 713 O O . LEU A 1 93 ? -1.5 2.367 -14.297 1 95.5 93 LEU A O 1
ATOM 717 N N . LEU A 1 94 ? -0.38 0.492 -14.016 1 95.81 94 LEU A N 1
ATOM 718 C CA . LEU A 1 94 ? -1.413 -0.335 -14.625 1 95.81 94 LEU A CA 1
ATOM 719 C C . LEU A 1 94 ? -2.66 -0.388 -13.75 1 95.81 94 LEU A C 1
ATOM 721 O O . LEU A 1 94 ? -3.781 -0.444 -14.258 1 95.81 94 LEU A O 1
ATOM 725 N N . LYS A 1 95 ? -2.438 -0.455 -12.445 1 92.56 95 LYS A N 1
ATOM 726 C CA . LYS A 1 95 ? -3.553 -0.511 -11.5 1 92.56 95 LYS A CA 1
ATOM 727 C C . LYS A 1 95 ? -4.441 0.722 -11.625 1 92.56 95 LYS A C 1
ATOM 729 O O . LYS A 1 95 ? -5.66 0.633 -11.469 1 92.56 95 LYS A O 1
ATOM 734 N N . GLY A 1 96 ? -3.766 1.774 -11.961 1 90.06 96 GLY A N 1
ATOM 735 C CA . GLY A 1 96 ? -4.508 3.021 -11.867 1 90.06 96 GLY A CA 1
ATOM 736 C C . GLY A 1 96 ? -4.883 3.393 -10.453 1 90.06 96 GLY A C 1
ATOM 737 O O . GLY A 1 96 ? -5.254 2.527 -9.656 1 90.06 96 GLY A O 1
ATOM 738 N N . CYS A 1 97 ? -4.551 4.551 -10.008 1 89.25 97 CYS A N 1
ATOM 739 C CA . CYS A 1 97 ? -4.879 4.969 -8.656 1 89.25 97 CYS A CA 1
ATOM 740 C C . CYS A 1 97 ? -5.18 6.465 -8.602 1 89.25 97 CYS A C 1
ATOM 742 O O . CYS A 1 97 ? -4.828 7.203 -9.523 1 89.25 97 CYS A O 1
ATOM 744 N N . VAL A 1 98 ? -5.957 6.82 -7.637 1 87.88 98 VAL A N 1
ATOM 745 C CA . VAL A 1 98 ? -6.195 8.242 -7.41 1 87.88 98 VAL A CA 1
ATOM 746 C C . VAL A 1 98 ? -5.332 8.734 -6.25 1 87.88 98 VAL A C 1
ATOM 748 O O . VAL A 1 98 ? -5.086 9.938 -6.117 1 87.88 98 VAL A O 1
ATOM 751 N N . VAL A 1 99 ? -4.867 7.836 -5.438 1 89.94 99 VAL A N 1
ATOM 752 C CA . VAL A 1 99 ? -3.949 8.125 -4.344 1 89.94 99 VAL A CA 1
ATOM 753 C C . VAL A 1 99 ? -2.719 7.23 -4.449 1 89.94 99 VAL A C 1
ATOM 755 O O . VAL A 1 99 ? -2.842 6.008 -4.547 1 89.94 99 VAL A O 1
ATOM 758 N N . LEU A 1 100 ? -1.566 7.797 -4.512 1 92.75 100 LEU A N 1
ATOM 759 C CA . LEU A 1 100 ? -0.3 7.074 -4.559 1 92.75 100 LEU A CA 1
ATOM 760 C C . LEU A 1 100 ? 0.497 7.285 -3.277 1 92.75 100 LEU A C 1
ATOM 762 O O . LEU A 1 100 ? 0.755 8.422 -2.883 1 92.75 100 LEU A O 1
ATOM 766 N N . VAL A 1 101 ? 0.841 6.203 -2.58 1 92.44 101 VAL A N 1
ATOM 767 C CA . VAL A 1 101 ? 1.685 6.254 -1.391 1 92.44 101 VAL A CA 1
ATOM 768 C C . VAL A 1 101 ? 3.09 5.762 -1.73 1 92.44 101 VAL A C 1
ATOM 770 O O . VAL A 1 101 ? 3.26 4.641 -2.211 1 92.44 101 VAL A O 1
ATOM 773 N N . VAL A 1 102 ? 4.082 6.559 -1.48 1 92.38 102 VAL A N 1
ATOM 774 C CA . VAL A 1 102 ? 5.461 6.211 -1.812 1 92.38 102 VAL A CA 1
ATOM 775 C C . VAL A 1 102 ? 6.332 6.293 -0.561 1 92.38 102 VAL A C 1
ATOM 777 O O . VAL A 1 102 ? 6.254 7.266 0.193 1 92.38 102 VAL A O 1
ATOM 780 N N . GLU A 1 103 ? 7.117 5.273 -0.365 1 89.88 103 GLU A N 1
ATOM 781 C CA . GLU A 1 103 ? 8.117 5.277 0.701 1 89.88 103 GLU A CA 1
ATOM 782 C C . GLU A 1 103 ? 9.531 5.379 0.133 1 89.88 103 GLU A C 1
ATOM 784 O O . GLU A 1 103 ? 9.898 4.629 -0.776 1 89.88 103 GLU A O 1
ATOM 789 N N . ASP A 1 104 ? 10.25 6.227 0.728 1 86.19 104 ASP A N 1
ATOM 790 C CA . ASP A 1 104 ? 11.625 6.398 0.276 1 86.19 104 ASP A CA 1
ATOM 791 C C . ASP A 1 104 ? 12.445 5.137 0.536 1 86.19 104 ASP A C 1
ATOM 793 O O . ASP A 1 104 ? 12.305 4.5 1.583 1 86.19 104 ASP A O 1
ATOM 797 N N . PRO A 1 105 ? 13.344 4.906 -0.469 1 80.94 105 PRO A N 1
ATOM 798 C CA . PRO A 1 105 ? 14.266 3.801 -0.196 1 80.94 105 PRO A CA 1
ATOM 799 C C . PRO A 1 105 ? 15.281 4.137 0.889 1 80.94 105 PRO A C 1
ATOM 801 O O . PRO A 1 105 ? 15.477 5.312 1.219 1 80.94 105 PRO A O 1
ATOM 804 N N . VAL A 1 106 ? 15.781 3.08 1.56 1 70.38 106 VAL A N 1
ATOM 805 C CA . VAL A 1 106 ? 16.828 3.289 2.549 1 70.38 106 VAL A CA 1
ATOM 806 C C . VAL A 1 106 ? 18.203 3.275 1.861 1 70.38 106 VAL A C 1
ATOM 808 O O . VAL A 1 106 ? 18.422 2.496 0.932 1 70.38 106 VAL A O 1
ATOM 811 N N . PRO A 1 107 ? 19.109 4.145 2.281 1 66.31 107 PRO A N 1
ATOM 812 C CA . PRO A 1 107 ? 20.469 4.102 1.746 1 66.31 107 PRO A CA 1
ATOM 813 C C . PRO A 1 107 ? 21.125 2.73 1.898 1 66.31 107 PRO A C 1
ATOM 815 O O . PRO A 1 107 ? 20.781 1.98 2.816 1 66.31 107 PRO A O 1
ATOM 818 N N . PRO A 1 108 ? 22.188 2.396 0.882 1 68.88 108 PRO A N 1
ATOM 819 C CA . PRO A 1 108 ? 22.641 3.203 -0.258 1 68.88 108 PRO A CA 1
ATOM 820 C C . PRO A 1 108 ? 21.672 3.139 -1.436 1 68.88 108 PRO A C 1
ATOM 822 O O . PRO A 1 108 ? 21.109 2.076 -1.729 1 68.88 108 PRO A O 1
ATOM 825 N N . VAL A 1 109 ? 21.375 4.27 -1.847 1 73.31 109 VAL A N 1
ATOM 826 C CA . VAL A 1 109 ? 20.438 4.371 -2.959 1 73.31 109 VAL A CA 1
ATOM 827 C C . VAL A 1 109 ? 21.188 4.727 -4.238 1 73.31 109 VAL A C 1
ATOM 829 O O . VAL A 1 109 ? 22.094 5.559 -4.219 1 73.31 109 VAL A O 1
ATOM 832 N N . ASP A 1 110 ? 20.859 3.936 -5.34 1 82.5 110 ASP A N 1
ATOM 833 C CA . ASP A 1 110 ? 21.328 4.363 -6.656 1 82.5 110 ASP A CA 1
ATOM 834 C C . ASP A 1 110 ? 20.625 5.656 -7.086 1 82.5 110 ASP A C 1
ATOM 836 O O . ASP A 1 110 ? 19.453 5.637 -7.477 1 82.5 110 ASP A O 1
ATOM 840 N N . ILE A 1 111 ? 21.406 6.727 -7.059 1 81.75 111 ILE A N 1
ATOM 841 C CA . ILE A 1 111 ? 20.859 8.062 -7.277 1 81.75 111 ILE A CA 1
ATOM 842 C C . ILE A 1 111 ? 20.266 8.148 -8.68 1 81.75 111 ILE A C 1
ATOM 844 O O . ILE A 1 111 ? 19.219 8.781 -8.891 1 81.75 111 ILE A O 1
ATOM 848 N N . HIS A 1 112 ? 20.922 7.543 -9.633 1 85.88 112 HIS A N 1
ATOM 849 C CA . HIS A 1 112 ? 20.438 7.605 -11.008 1 85.88 112 HIS A CA 1
ATOM 850 C C . HIS A 1 112 ? 19.078 6.918 -11.148 1 85.88 112 HIS A C 1
ATOM 852 O O . HIS A 1 112 ? 18.141 7.484 -11.727 1 85.88 112 HIS A O 1
ATOM 858 N N . THR A 1 113 ? 18.938 5.777 -10.602 1 83.94 113 THR A N 1
ATOM 859 C CA . THR A 1 113 ? 17.703 5.023 -10.695 1 83.94 113 THR A CA 1
ATOM 860 C C . THR A 1 113 ? 16.594 5.711 -9.906 1 83.94 113 THR A C 1
ATOM 862 O O . THR A 1 113 ? 15.43 5.73 -10.336 1 83.94 113 THR A O 1
ATOM 865 N N . GLU A 1 114 ? 16.953 6.285 -8.852 1 85 114 GLU A N 1
ATOM 866 C CA . GLU A 1 114 ? 15.953 6.984 -8.055 1 85 114 GLU A CA 1
ATOM 867 C C . GLU A 1 114 ? 15.422 8.219 -8.773 1 85 114 GLU A C 1
ATOM 869 O O . GLU A 1 114 ? 14.234 8.531 -8.695 1 85 114 GLU A O 1
ATOM 874 N N . ARG A 1 115 ? 16.344 8.867 -9.406 1 87 115 ARG A N 1
ATOM 875 C CA . ARG A 1 115 ? 15.906 10.008 -10.203 1 87 115 ARG A CA 1
ATOM 876 C C . ARG A 1 115 ? 14.953 9.586 -11.312 1 87 115 ARG A C 1
ATOM 878 O O . ARG A 1 115 ? 13.969 10.273 -11.586 1 87 115 ARG A O 1
ATOM 885 N N . LEU A 1 116 ? 15.328 8.477 -11.93 1 90.19 116 LEU A N 1
ATOM 886 C CA . LEU A 1 116 ? 14.453 7.926 -12.953 1 90.19 116 LEU A CA 1
ATOM 887 C C . LEU A 1 116 ? 13.078 7.602 -12.383 1 90.19 116 LEU A C 1
ATOM 889 O O . LEU A 1 116 ? 12.055 7.961 -12.977 1 90.19 116 LEU A O 1
ATOM 893 N N . LEU A 1 117 ? 13.031 6.996 -11.281 1 90.62 117 LEU A N 1
ATOM 894 C CA . LEU A 1 117 ? 11.781 6.633 -10.617 1 90.62 117 LEU A CA 1
ATOM 895 C C . LEU A 1 117 ? 10.953 7.875 -10.297 1 90.62 117 LEU A C 1
ATOM 897 O O . LEU A 1 117 ? 9.75 7.906 -10.562 1 90.62 117 LEU A O 1
ATOM 901 N N . GLN A 1 118 ? 11.586 8.844 -9.805 1 88.38 118 GLN A N 1
ATOM 902 C CA . GLN A 1 118 ? 10.906 10.094 -9.484 1 88.38 118 GLN A CA 1
ATOM 903 C C . GLN A 1 118 ? 10.328 10.742 -10.742 1 88.38 118 GLN A C 1
ATOM 905 O O . GLN A 1 118 ? 9.219 11.281 -10.719 1 88.38 118 GLN A O 1
ATOM 910 N N . SER A 1 119 ? 11.102 10.719 -11.789 1 93.06 119 SER A N 1
ATOM 911 C CA . SER A 1 119 ? 10.633 11.273 -13.055 1 93.06 119 SER A CA 1
ATOM 912 C C . SER A 1 119 ? 9.391 10.547 -13.547 1 93.06 119 SER A C 1
ATOM 914 O O . SER A 1 119 ? 8.453 11.172 -14.039 1 93.06 119 SER A O 1
ATOM 916 N N . ILE A 1 120 ? 9.367 9.234 -13.422 1 94.81 120 ILE A N 1
ATOM 917 C CA . ILE A 1 120 ? 8.219 8.43 -13.836 1 94.81 120 ILE A CA 1
ATOM 918 C C . ILE A 1 120 ? 6.996 8.805 -13.008 1 94.81 120 ILE A C 1
ATOM 920 O O . ILE A 1 120 ? 5.91 9.008 -13.555 1 94.81 120 ILE A O 1
ATOM 924 N N . ILE A 1 121 ? 7.207 8.945 -11.711 1 93.12 121 ILE A N 1
ATOM 925 C CA . ILE A 1 121 ? 6.113 9.281 -10.812 1 93.12 121 ILE A CA 1
ATOM 926 C C . ILE A 1 121 ? 5.555 10.664 -11.164 1 93.12 121 ILE A C 1
ATOM 928 O O . ILE A 1 121 ? 4.344 10.836 -11.297 1 93.12 121 ILE A O 1
ATOM 932 N N . HIS A 1 122 ? 6.426 11.609 -11.414 1 90.75 122 HIS A N 1
ATOM 933 C CA . HIS A 1 122 ? 6.016 12.977 -11.734 1 90.75 122 HIS A CA 1
ATOM 934 C C . HIS A 1 122 ? 5.262 13.023 -13.055 1 90.75 122 HIS A C 1
ATOM 936 O O . HIS A 1 122 ? 4.281 13.758 -13.188 1 90.75 122 HIS A O 1
ATOM 942 N N . THR A 1 123 ? 5.699 12.281 -13.953 1 94.56 123 THR A N 1
ATOM 943 C CA . THR A 1 123 ? 5.141 12.328 -15.305 1 94.56 123 THR A CA 1
ATOM 944 C C . THR A 1 123 ? 3.826 11.562 -15.375 1 94.56 123 THR A C 1
ATOM 946 O O . THR A 1 123 ? 2.857 12.031 -15.977 1 94.56 123 THR A O 1
ATOM 949 N N . HIS A 1 124 ? 3.729 10.43 -14.75 1 95.25 124 HIS A N 1
ATOM 950 C CA . HIS A 1 124 ? 2.629 9.523 -15.055 1 95.25 124 HIS A CA 1
ATOM 951 C C . HIS A 1 124 ? 1.634 9.461 -13.898 1 95.25 124 HIS A C 1
ATOM 953 O O . HIS A 1 124 ? 0.542 8.906 -14.039 1 95.25 124 HIS A O 1
ATOM 959 N N . PHE A 1 125 ? 1.958 10.07 -12.734 1 92.94 125 PHE A N 1
ATOM 960 C CA . PHE A 1 125 ? 1.058 10.039 -11.586 1 92.94 125 PHE A CA 1
ATOM 961 C C . PHE A 1 125 ? 0.679 11.453 -11.164 1 92.94 125 PHE A C 1
ATOM 963 O O . PHE A 1 125 ? 0.317 11.68 -10.008 1 92.94 125 PHE A O 1
ATOM 970 N N . SER A 1 126 ? 0.845 12.438 -12.023 1 88.69 126 SER A N 1
ATOM 971 C CA . SER A 1 126 ? 0.579 13.836 -11.711 1 88.69 126 SER A CA 1
ATOM 972 C C . SER A 1 126 ? -0.887 14.055 -11.352 1 88.69 126 SER A C 1
ATOM 974 O O . SER A 1 126 ? -1.225 15.016 -10.656 1 88.69 126 SER A O 1
ATOM 976 N N . HIS A 1 127 ? -1.745 13.18 -11.789 1 88.12 127 HIS A N 1
ATOM 977 C CA . HIS A 1 127 ? -3.178 13.297 -11.539 1 88.12 127 HIS A CA 1
ATOM 978 C C . HIS A 1 127 ? -3.553 12.711 -10.18 1 88.12 127 HIS A C 1
ATOM 980 O O . HIS A 1 127 ? -4.664 12.93 -9.695 1 88.12 127 HIS A O 1
ATOM 986 N N . CYS A 1 128 ? -2.676 11.969 -9.578 1 88.81 128 CYS A N 1
ATOM 987 C CA . CYS A 1 128 ? -2.928 11.305 -8.312 1 88.81 128 CYS A CA 1
ATOM 988 C C . CYS A 1 128 ? -2.576 12.211 -7.137 1 88.81 128 CYS A C 1
ATOM 990 O O . CYS A 1 128 ? -1.706 13.078 -7.254 1 88.81 128 CYS A O 1
ATOM 992 N N . THR A 1 129 ? -3.316 12.031 -6.051 1 87.19 129 THR A N 1
ATOM 993 C CA . THR A 1 129 ? -2.838 12.555 -4.773 1 87.19 129 THR A CA 1
ATOM 994 C C . THR A 1 129 ? -1.665 11.727 -4.258 1 87.19 129 THR A C 1
ATOM 996 O O . THR A 1 129 ? -1.762 10.5 -4.145 1 87.19 129 THR A O 1
ATOM 999 N N . GLY A 1 130 ? -0.57 12.43 -4.023 1 88.88 130 GLY A N 1
ATOM 1000 C CA . GLY A 1 130 ? 0.628 11.742 -3.57 1 88.88 130 GLY A CA 1
ATOM 1001 C C . GLY A 1 130 ? 0.853 11.852 -2.074 1 88.88 130 GLY A C 1
ATOM 1002 O O . GLY A 1 130 ? 0.751 12.945 -1.507 1 88.88 130 GLY A O 1
ATOM 1003 N N . LEU A 1 131 ? 1.115 10.695 -1.439 1 88.62 131 LEU A N 1
ATOM 1004 C CA . LEU A 1 131 ? 1.563 10.633 -0.052 1 88.62 131 LEU A CA 1
ATOM 1005 C C . LEU A 1 131 ? 2.965 10.039 0.04 1 88.62 131 LEU A C 1
ATOM 1007 O O . LEU A 1 131 ? 3.182 8.883 -0.333 1 88.62 131 LEU A O 1
ATOM 1011 N N . TYR A 1 132 ? 3.883 10.805 0.526 1 87.94 132 TYR A N 1
ATOM 1012 C CA . TYR A 1 132 ? 5.281 10.391 0.56 1 87.94 132 TYR A CA 1
ATOM 1013 C C . TYR A 1 132 ? 5.762 10.211 1.994 1 87.94 132 TYR A C 1
ATOM 1015 O O . TYR A 1 132 ? 5.598 11.102 2.828 1 87.94 132 TYR A O 1
ATOM 1023 N N . LEU A 1 133 ? 6.23 9.062 2.295 1 88.25 133 LEU A N 1
ATOM 1024 C CA . LEU A 1 133 ? 6.855 8.773 3.582 1 88.25 133 LEU A CA 1
ATOM 1025 C C . LEU A 1 133 ? 8.375 8.797 3.467 1 88.25 133 LEU A C 1
ATOM 1027 O O . LEU A 1 133 ? 8.953 8.102 2.629 1 88.25 133 LEU A O 1
ATOM 1031 N N . THR A 1 134 ? 9.023 9.602 4.262 1 86 134 THR A N 1
ATOM 1032 C CA . THR A 1 134 ? 10.477 9.711 4.234 1 86 134 THR A CA 1
ATOM 1033 C C . THR A 1 134 ? 11.023 10 5.625 1 86 134 THR A C 1
ATOM 1035 O O . THR A 1 134 ? 10.336 10.586 6.461 1 86 134 THR A O 1
ATOM 1038 N N . GLN A 1 135 ? 12.164 9.484 5.797 1 80.62 135 GLN A N 1
ATOM 1039 C CA . GLN A 1 135 ? 12.883 9.875 7.004 1 80.62 135 GLN A CA 1
ATOM 1040 C C . GLN A 1 135 ? 13.844 11.023 6.719 1 80.62 135 GLN A C 1
ATOM 1042 O O . GLN A 1 135 ? 14.445 11.578 7.641 1 80.62 135 GLN A O 1
ATOM 1047 N N . ASN A 1 136 ? 14.008 11.398 5.484 1 80.69 136 ASN A N 1
ATOM 1048 C CA . ASN A 1 136 ? 14.836 12.523 5.062 1 80.69 136 ASN A CA 1
ATOM 1049 C C . ASN A 1 136 ? 13.992 13.766 4.785 1 80.69 136 ASN A C 1
ATOM 1051 O O . ASN A 1 136 ? 13.312 13.844 3.76 1 80.69 136 ASN A O 1
ATOM 1055 N N . PRO A 1 137 ? 14.188 14.742 5.672 1 82.25 137 PRO A N 1
ATOM 1056 C CA . PRO A 1 137 ? 13.352 15.938 5.516 1 82.25 137 PRO A CA 1
ATOM 1057 C C . PRO A 1 137 ? 13.633 16.688 4.219 1 82.25 137 PRO A C 1
ATOM 1059 O O . PRO A 1 137 ? 12.773 17.438 3.734 1 82.25 137 PRO A O 1
ATOM 1062 N N . GLU A 1 138 ? 14.711 16.484 3.609 1 79.75 138 GLU A N 1
ATOM 1063 C CA . GLU A 1 138 ? 15.047 17.156 2.363 1 79.75 138 GLU A CA 1
ATOM 1064 C C . GLU A 1 138 ? 14.156 16.688 1.219 1 79.75 138 GLU A C 1
ATOM 1066 O O . GLU A 1 138 ? 13.945 17.406 0.245 1 79.75 138 GLU A O 1
ATOM 1071 N N . ASN A 1 139 ? 13.57 15.516 1.365 1 80.62 139 ASN A N 1
ATOM 1072 C CA . ASN A 1 139 ? 12.781 14.914 0.297 1 80.62 139 ASN A CA 1
ATOM 1073 C C . ASN A 1 139 ? 11.367 15.484 0.249 1 80.62 139 ASN A C 1
ATOM 1075 O O . ASN A 1 139 ? 10.609 15.211 -0.685 1 80.62 139 ASN A O 1
ATOM 1079 N N . VAL A 1 140 ? 11.109 16.312 1.213 1 81.31 140 VAL A N 1
ATOM 1080 C CA . VAL A 1 140 ? 9.727 16.781 1.254 1 81.31 140 VAL A CA 1
ATOM 1081 C C . VAL A 1 140 ? 9.688 18.297 1.075 1 81.31 140 VAL A C 1
ATOM 1083 O O . VAL A 1 140 ? 8.625 18.922 1.207 1 81.31 140 VAL A O 1
ATOM 1086 N N . THR A 1 141 ? 10.742 18.859 0.728 1 77.88 141 THR A N 1
ATOM 1087 C CA . THR A 1 141 ? 10.797 20.312 0.614 1 77.88 141 THR A CA 1
ATOM 1088 C C . THR A 1 141 ? 9.984 20.797 -0.589 1 77.88 141 THR A C 1
ATOM 1090 O O . THR A 1 141 ? 9.594 21.969 -0.654 1 77.88 141 THR A O 1
ATOM 1093 N N . HIS A 1 142 ? 9.617 19.938 -1.531 1 77.5 142 HIS A N 1
ATOM 1094 C CA . HIS A 1 142 ? 8.93 20.328 -2.752 1 77.5 142 HIS A CA 1
ATOM 1095 C C . HIS A 1 142 ? 7.461 19.922 -2.711 1 77.5 142 HIS A C 1
ATOM 1097 O O . HIS A 1 142 ? 6.734 20.078 -3.693 1 77.5 142 HIS A O 1
ATOM 1103 N N . THR A 1 143 ? 7.016 19.406 -1.544 1 82.19 143 THR A N 1
ATOM 1104 C CA . THR A 1 143 ? 5.645 18.938 -1.415 1 82.19 143 THR A CA 1
ATOM 1105 C C . THR A 1 143 ? 4.719 20.062 -0.973 1 82.19 143 THR A C 1
ATOM 1107 O O . THR A 1 143 ? 5.176 21.062 -0.398 1 82.19 143 THR A O 1
ATOM 1110 N N . ASP A 1 144 ? 3.398 19.953 -1.363 1 85.5 144 ASP A N 1
ATOM 1111 C CA . ASP A 1 144 ? 2.422 20.969 -0.993 1 85.5 144 ASP A CA 1
ATOM 1112 C C . ASP A 1 144 ? 2.258 21.047 0.523 1 85.5 144 ASP A C 1
ATOM 1114 O O . ASP A 1 144 ? 2.148 22.141 1.085 1 85.5 144 ASP A O 1
ATOM 1118 N N . ARG A 1 145 ? 2.205 19.891 1.1 1 88.81 145 ARG A N 1
ATOM 1119 C CA . ARG A 1 145 ? 2.049 19.812 2.549 1 88.81 145 ARG A CA 1
ATOM 1120 C C . ARG A 1 145 ? 2.977 18.75 3.143 1 88.81 145 ARG A C 1
ATOM 1122 O O . ARG A 1 145 ? 3.324 17.781 2.473 1 88.81 145 ARG A O 1
ATOM 1129 N N . VAL A 1 146 ? 3.369 19.094 4.355 1 89.25 146 VAL A N 1
ATOM 1130 C CA . VAL A 1 146 ? 4.227 18.172 5.098 1 89.25 146 VAL A CA 1
ATOM 1131 C C . VAL A 1 146 ? 3.566 17.812 6.426 1 89.25 146 VAL A C 1
ATOM 1133 O O . VAL A 1 146 ? 3.117 18.688 7.164 1 89.25 146 VAL A O 1
ATOM 1136 N N . LEU A 1 147 ? 3.418 16.5 6.582 1 88.62 147 LEU A N 1
ATOM 1137 C CA . LEU A 1 147 ? 2.971 15.969 7.863 1 88.62 147 LEU A CA 1
ATOM 1138 C C . LEU A 1 147 ? 4.129 15.328 8.625 1 88.62 147 LEU A C 1
ATOM 1140 O O . LEU A 1 147 ? 4.75 14.383 8.141 1 88.62 147 LEU A O 1
ATOM 1144 N N . VAL A 1 148 ? 4.461 15.914 9.789 1 88.31 148 VAL A N 1
ATOM 1145 C CA . VAL A 1 148 ? 5.551 15.391 10.609 1 88.31 148 VAL A CA 1
ATOM 1146 C C . VAL A 1 148 ? 4.984 14.531 11.734 1 88.31 148 VAL A C 1
ATOM 1148 O O . VAL A 1 148 ? 4.121 14.984 12.492 1 88.31 148 VAL A O 1
ATOM 1151 N N . LEU A 1 149 ? 5.48 13.297 11.719 1 85 149 LEU A N 1
ATOM 1152 C CA . LEU A 1 149 ? 5.059 12.375 12.766 1 85 149 LEU A CA 1
ATOM 1153 C C . LEU A 1 149 ? 6.145 12.227 13.828 1 85 149 LEU A C 1
ATOM 1155 O O . LEU A 1 149 ? 7.332 12.164 13.508 1 85 149 LEU A O 1
ATOM 1159 N N . ASP A 1 150 ? 5.719 12.289 15.07 1 84.69 150 ASP A N 1
ATOM 1160 C CA . ASP A 1 150 ? 6.574 12.039 16.234 1 84.69 150 ASP A CA 1
ATOM 1161 C C . ASP A 1 150 ? 5.984 10.961 17.125 1 84.69 150 ASP A C 1
ATOM 1163 O O . ASP A 1 150 ? 4.953 11.172 17.766 1 84.69 150 ASP A O 1
ATOM 1167 N N . GLY A 1 151 ? 6.707 9.836 17.172 1 80.38 151 GLY A N 1
ATOM 1168 C CA . GLY A 1 151 ? 6.188 8.727 17.938 1 80.38 151 GLY A CA 1
ATOM 1169 C C . GLY A 1 151 ? 4.809 8.281 17.5 1 80.38 151 GLY A C 1
ATOM 1170 O O . GLY A 1 151 ? 3.93 8.023 18.312 1 80.38 151 GLY A O 1
ATOM 1171 N N . GLY A 1 152 ? 4.539 8.391 16.25 1 78.62 152 GLY A N 1
ATOM 1172 C CA . GLY A 1 152 ? 3.289 7.91 15.688 1 78.62 152 GLY A CA 1
ATOM 1173 C C . GLY A 1 152 ? 2.168 8.93 15.758 1 78.62 152 GLY A C 1
ATOM 1174 O O . GLY A 1 152 ? 1.052 8.664 15.312 1 78.62 152 GLY A O 1
ATOM 1175 N N . ARG A 1 153 ? 2.562 10.086 16.406 1 82 153 ARG A N 1
ATOM 1176 C CA . ARG A 1 153 ? 1.569 11.156 16.516 1 82 153 ARG A CA 1
ATOM 1177 C C . ARG A 1 153 ? 1.92 12.328 15.617 1 82 153 ARG A C 1
ATOM 1179 O O . ARG A 1 153 ? 3.096 12.594 15.359 1 82 153 ARG A O 1
ATOM 1186 N N . VAL A 1 154 ? 0.813 12.945 15.125 1 85.56 154 VAL A N 1
ATOM 1187 C CA . VAL A 1 154 ? 1.048 14.117 14.281 1 85.56 154 VAL A CA 1
ATOM 1188 C C . VAL A 1 154 ? 1.65 15.242 15.125 1 85.56 154 VAL A C 1
ATOM 1190 O O . VAL A 1 154 ? 1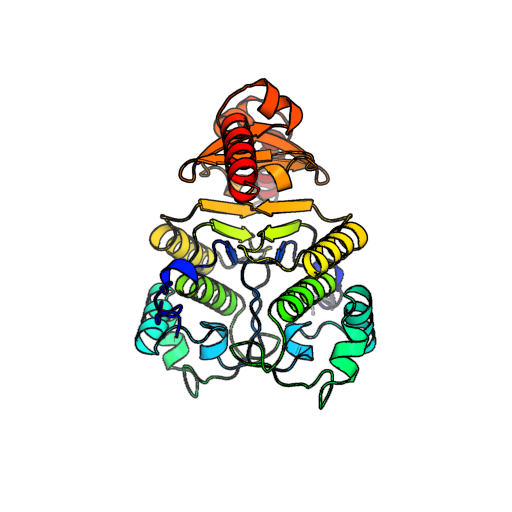.028 15.719 16.078 1 85.56 154 VAL A O 1
ATOM 1193 N N . ALA A 1 155 ? 2.803 15.711 14.742 1 87.5 155 ALA A N 1
ATOM 1194 C CA . ALA A 1 155 ? 3.494 16.797 15.445 1 87.5 155 ALA A CA 1
ATOM 1195 C C . ALA A 1 155 ? 3.283 18.125 14.742 1 87.5 155 ALA A C 1
ATOM 1197 O O . ALA A 1 155 ? 3.066 19.156 15.391 1 87.5 155 ALA A O 1
ATOM 1198 N N . GLU A 1 156 ? 3.459 18.062 13.477 1 90.25 156 GLU A N 1
ATOM 1199 C CA . GLU A 1 156 ? 3.324 19.266 12.672 1 90.25 156 GLU A CA 1
ATOM 1200 C C . GLU A 1 156 ? 2.635 18.969 11.344 1 90.25 156 GLU A C 1
ATOM 1202 O O . GLU A 1 156 ? 2.725 17.859 10.828 1 90.25 156 GLU A O 1
ATOM 1207 N N . PHE A 1 157 ? 1.873 20.016 10.93 1 90.81 157 PHE A N 1
ATOM 1208 C CA . PHE A 1 157 ? 1.237 19.906 9.617 1 90.81 157 PHE A CA 1
ATOM 1209 C C . PHE A 1 157 ? 1.102 21.266 8.969 1 90.81 157 PHE A C 1
ATOM 1211 O O . PHE A 1 157 ? 0.344 22.125 9.445 1 90.81 157 PHE A O 1
ATOM 1218 N N . ASP A 1 158 ? 1.789 21.438 7.93 1 91.56 158 ASP A N 1
ATOM 1219 C CA . ASP A 1 158 ? 1.766 22.688 7.156 1 91.56 158 ASP A CA 1
ATOM 1220 C C . ASP A 1 158 ? 2.658 22.578 5.922 1 91.56 158 ASP A C 1
ATOM 1222 O O . ASP A 1 158 ? 3.158 21.5 5.602 1 91.56 158 ASP A O 1
ATOM 1226 N N . CYS A 1 159 ? 2.658 23.672 5.113 1 90.25 159 CYS A N 1
ATOM 1227 C CA . CYS A 1 159 ? 3.631 23.672 4.023 1 90.25 159 CYS A CA 1
ATOM 1228 C C . CYS A 1 159 ? 5.055 23.766 4.566 1 90.25 159 CYS A C 1
ATOM 1230 O O . CYS A 1 159 ? 5.262 24.203 5.699 1 90.25 159 CYS A O 1
ATOM 1232 N N . ALA A 1 160 ? 5.988 23.297 3.725 1 87.5 160 ALA A N 1
ATOM 1233 C CA . ALA A 1 160 ? 7.375 23.203 4.168 1 87.5 160 ALA A CA 1
ATOM 1234 C C . ALA A 1 160 ? 7.895 24.562 4.633 1 87.5 160 ALA A C 1
ATOM 1236 O O . ALA A 1 160 ? 8.539 24.656 5.684 1 87.5 160 ALA A O 1
ATOM 1237 N N . SER A 1 161 ? 7.641 25.578 3.879 1 89.94 161 SER A N 1
ATOM 1238 C CA . SER A 1 161 ? 8.125 26.906 4.203 1 89.94 161 SER A CA 1
ATOM 1239 C C . SER A 1 161 ? 7.602 27.375 5.559 1 89.94 161 SER A C 1
ATOM 1241 O O . SER A 1 161 ? 8.359 27.922 6.363 1 89.94 161 SER A O 1
ATOM 1243 N N . ALA A 1 162 ? 6.387 27.109 5.859 1 92.19 162 ALA A N 1
ATOM 1244 C CA . ALA A 1 162 ? 5.781 27.5 7.133 1 92.19 162 ALA A CA 1
ATOM 1245 C C . ALA A 1 162 ? 6.391 26.703 8.289 1 92.19 162 ALA A C 1
ATOM 1247 O O . ALA A 1 162 ? 6.633 27.266 9.367 1 92.19 162 ALA A O 1
ATOM 1248 N N . LEU A 1 163 ? 6.664 25.469 8.062 1 90.75 163 LEU A N 1
ATOM 1249 C CA . LEU A 1 163 ? 7.223 24.625 9.109 1 90.75 163 LEU A CA 1
ATOM 1250 C C . LEU A 1 163 ? 8.656 25.031 9.43 1 90.75 163 LEU A C 1
ATOM 1252 O O . LEU A 1 163 ? 9.078 24.969 10.586 1 90.75 163 LEU A O 1
ATOM 1256 N N . LEU A 1 164 ? 9.328 25.391 8.414 1 88.88 164 LEU A N 1
ATOM 1257 C CA . LEU A 1 164 ? 10.703 25.859 8.625 1 88.88 164 LEU A CA 1
ATOM 1258 C C . LEU A 1 164 ? 10.734 27.125 9.461 1 88.88 164 LEU A C 1
ATOM 1260 O O . LEU A 1 164 ? 11.609 27.281 10.312 1 88.88 164 LEU A O 1
ATOM 1264 N N . GLN A 1 165 ? 9.805 27.953 9.258 1 91.06 165 GLN A N 1
ATOM 1265 C CA . GLN A 1 165 ? 9.734 29.219 9.961 1 91.06 165 GLN A CA 1
ATOM 1266 C C . GLN A 1 165 ? 9.336 29.031 11.422 1 91.06 165 GLN A C 1
ATOM 1268 O O . GLN A 1 165 ? 9.734 29.797 12.289 1 91.06 165 GLN A O 1
ATOM 1273 N N . ARG A 1 166 ? 8.594 28 11.719 1 90 166 ARG A N 1
ATOM 1274 C CA . ARG A 1 166 ? 8.109 27.734 13.062 1 90 166 ARG A CA 1
ATOM 1275 C C . ARG A 1 166 ? 9.25 27.297 13.977 1 90 166 ARG A C 1
ATOM 1277 O O . ARG A 1 166 ? 9.172 27.453 15.195 1 90 166 ARG A O 1
ATOM 1284 N N . GLY A 1 167 ? 10.289 26.719 13.422 1 85.25 167 GLY A N 1
ATOM 1285 C CA . GLY A 1 167 ? 11.461 26.344 14.195 1 85.25 167 GLY A CA 1
ATOM 1286 C C . GLY A 1 167 ? 11.219 25.172 15.117 1 85.25 167 GLY A C 1
ATOM 1287 O O . GLY A 1 167 ? 11.852 25.047 16.172 1 85.25 167 GLY A O 1
ATOM 1288 N N . ALA A 1 168 ? 10.305 24.391 14.789 1 89.5 168 ALA A N 1
ATOM 1289 C CA . ALA A 1 168 ? 9.953 23.234 15.617 1 89.5 168 ALA A CA 1
ATOM 1290 C C . ALA A 1 168 ? 10.609 21.969 15.078 1 89.5 168 ALA A C 1
ATOM 1292 O O . ALA A 1 168 ? 11.781 21.969 14.711 1 89.5 168 ALA A O 1
ATOM 1293 N N . LEU A 1 169 ? 9.953 20.828 15.211 1 88.62 169 LEU A N 1
ATOM 1294 C CA . LEU A 1 169 ? 10.547 19.516 14.961 1 88.62 169 LEU A CA 1
ATOM 1295 C C . LEU A 1 169 ? 11.062 19.422 13.531 1 88.62 169 LEU A C 1
ATOM 1297 O O . LEU A 1 169 ? 12.172 18.938 13.297 1 88.62 169 LEU A O 1
ATOM 1301 N N . PHE A 1 170 ? 10.32 19.844 12.617 1 90 170 PHE A N 1
ATOM 1302 C CA . PHE A 1 170 ? 10.703 19.75 11.219 1 90 170 PHE A CA 1
ATOM 1303 C C . PHE A 1 170 ? 12.008 20.5 10.961 1 90 170 PHE A C 1
ATOM 1305 O O . PHE A 1 170 ? 12.906 19.984 10.305 1 90 170 PHE A O 1
ATOM 1312 N N . SER A 1 171 ? 12.023 21.672 11.398 1 89.31 171 SER A N 1
ATOM 1313 C CA . SER A 1 171 ? 13.227 22.484 11.258 1 89.31 171 SER A CA 1
ATOM 1314 C C . SER A 1 171 ? 14.438 21.797 11.875 1 89.31 171 SER A C 1
ATOM 1316 O O . SER A 1 171 ? 15.531 21.844 11.32 1 89.31 171 SER A O 1
ATOM 1318 N N . GLN A 1 172 ? 14.211 21.188 12.969 1 88.25 172 GLN A N 1
ATOM 1319 C CA . GLN A 1 172 ? 15.289 20.469 13.648 1 88.25 172 GLN A CA 1
ATOM 1320 C C . GLN A 1 172 ? 15.781 19.281 12.805 1 88.25 172 GLN A C 1
ATOM 1322 O O . GLN A 1 172 ? 16.984 19.031 12.727 1 88.25 172 GLN A O 1
ATOM 1327 N N . LEU A 1 173 ? 14.883 18.641 12.219 1 85.88 173 LEU A N 1
ATOM 1328 C CA . LEU A 1 173 ? 15.227 17.5 11.383 1 85.88 173 LEU A CA 1
ATOM 1329 C C . LEU A 1 173 ? 16.078 17.938 10.188 1 85.88 173 LEU A C 1
ATOM 1331 O O . LEU A 1 173 ? 17.047 17.266 9.828 1 85.88 173 LEU A O 1
ATOM 1335 N N . ILE A 1 174 ? 15.68 19.016 9.586 1 85.31 174 ILE A N 1
ATOM 1336 C CA . ILE A 1 174 ? 16.406 19.531 8.43 1 85.31 174 ILE A CA 1
ATOM 1337 C C . ILE A 1 174 ? 17.828 19.906 8.828 1 85.31 174 ILE A C 1
ATOM 1339 O O . ILE A 1 174 ? 18.781 19.578 8.125 1 85.31 174 ILE A O 1
ATOM 1343 N N . SER A 1 175 ? 17.953 20.562 9.961 1 84.56 175 SER A N 1
ATOM 1344 C CA . SER A 1 175 ? 19.25 21 10.453 1 84.56 175 SER A CA 1
ATOM 1345 C C . SER A 1 175 ? 20.156 19.812 10.75 1 84.56 175 SER A C 1
ATOM 1347 O O . SER A 1 175 ? 21.359 19.859 10.477 1 84.56 175 SER A O 1
ATOM 1349 N N . GLU A 1 176 ? 19.609 18.797 11.266 1 81.5 176 GLU A N 1
ATOM 1350 C CA . GLU A 1 176 ? 20.391 17.594 11.594 1 81.5 176 GLU A CA 1
ATOM 1351 C C . GLU A 1 176 ? 20.891 16.906 10.328 1 81.5 176 GLU A C 1
ATOM 1353 O O . GLU A 1 176 ? 22 16.375 10.297 1 81.5 176 GLU A O 1
ATOM 1358 N N . THR A 1 177 ? 20.078 16.906 9.367 1 76.06 177 THR A N 1
ATOM 1359 C CA . THR A 1 177 ? 20.438 16.266 8.109 1 76.06 177 THR A CA 1
ATOM 1360 C C . THR A 1 177 ? 21.609 17.016 7.453 1 76.06 177 THR A C 1
ATOM 1362 O O . THR A 1 177 ? 22.516 16.375 6.91 1 76.06 177 THR A O 1
ATOM 1365 N N . HIS A 1 178 ? 21.562 18.281 7.527 1 72.62 178 HIS A N 1
ATOM 1366 C CA . HIS A 1 178 ? 22.641 19.078 6.953 1 72.62 178 HIS A CA 1
ATOM 1367 C C . HIS A 1 178 ? 23.938 18.891 7.727 1 72.62 178 HIS A C 1
ATOM 1369 O O . HIS A 1 178 ? 25.016 18.875 7.129 1 72.62 178 HIS A O 1
ATOM 1375 N N . ARG A 1 179 ? 23.875 18.719 9 1 68.81 179 ARG A N 1
ATOM 1376 C CA . ARG A 1 179 ? 25.062 18.516 9.828 1 68.81 179 ARG A CA 1
ATOM 1377 C C . ARG A 1 179 ? 25.734 17.188 9.484 1 68.81 179 ARG A C 1
ATOM 1379 O O . ARG A 1 179 ? 26.953 17.109 9.398 1 68.81 179 ARG A O 1
ATOM 1386 N N . HIS A 1 180 ? 24.922 16.219 9.281 1 67.88 180 HIS A N 1
ATOM 1387 C CA . HIS A 1 180 ? 25.453 14.898 8.969 1 67.88 180 HIS A CA 1
ATOM 1388 C C . HIS A 1 180 ? 26.094 14.875 7.586 1 67.88 180 HIS A C 1
ATOM 1390 O O . HIS A 1 180 ? 27.094 14.18 7.371 1 67.88 180 HIS A O 1
ATOM 1396 N N . GLN A 1 181 ? 25.578 15.5 6.652 1 67.12 181 GLN A N 1
ATOM 1397 C CA . GLN A 1 181 ? 26.125 15.555 5.305 1 67.12 181 GLN A CA 1
ATOM 1398 C C . GLN A 1 181 ? 27.469 16.281 5.293 1 67.12 181 GLN A C 1
ATOM 1400 O O . GLN A 1 181 ? 28.375 15.898 4.562 1 67.12 181 GLN A O 1
ATOM 1405 N N . ASP A 1 182 ? 27.625 17.297 6.062 1 64.5 182 ASP A N 1
ATOM 1406 C CA . ASP A 1 182 ? 28.875 18.047 6.16 1 64.5 182 ASP A CA 1
ATOM 1407 C C . ASP A 1 182 ? 29.984 17.203 6.781 1 64.5 182 ASP A C 1
ATOM 1409 O O . ASP A 1 182 ? 31.141 17.266 6.363 1 64.5 182 ASP A O 1
ATOM 1413 N N . THR A 1 183 ? 29.625 16.391 7.684 1 60.81 183 THR A N 1
ATOM 1414 C CA . THR A 1 183 ? 30.609 15.562 8.359 1 60.81 183 THR A CA 1
ATOM 1415 C C . THR A 1 183 ? 31.078 14.43 7.449 1 60.81 183 THR A C 1
ATOM 1417 O O . THR A 1 183 ? 32.25 14.008 7.516 1 60.81 183 THR A O 1
ATOM 1420 N N . GLU A 1 184 ? 30.281 13.898 6.672 1 56.25 184 GLU A N 1
ATOM 1421 C CA . GLU A 1 184 ? 30.672 12.82 5.773 1 56.25 184 GLU A CA 1
ATOM 1422 C C . GLU A 1 184 ? 31.531 13.336 4.625 1 56.25 184 GLU A C 1
ATOM 1424 O O . GLU A 1 184 ? 32.344 12.594 4.059 1 56.25 184 GLU A O 1
ATOM 1429 N N . GLU A 1 185 ? 31.422 14.477 4.215 1 53.19 185 GLU A N 1
ATOM 1430 C CA . GLU A 1 185 ? 32.25 15.078 3.174 1 53.19 185 GLU A CA 1
ATOM 1431 C C . GLU A 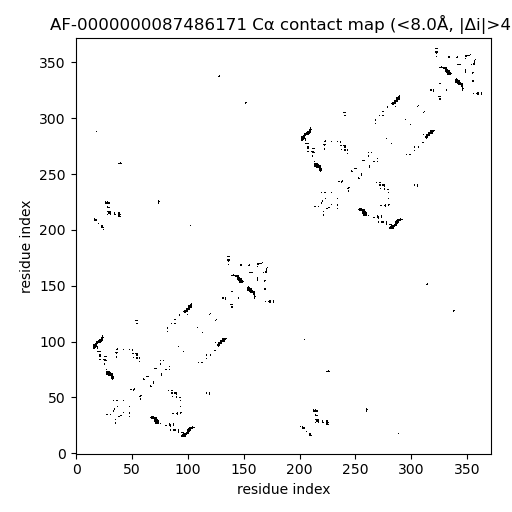1 185 ? 33.594 15.492 3.725 1 53.19 185 GLU A C 1
ATOM 1433 O O . GLU A 1 185 ? 34.531 15.719 2.961 1 53.19 185 GLU A O 1
ATOM 1438 N N . GLU A 1 186 ? 33.812 15.531 4.996 1 46.31 186 GLU A N 1
ATOM 1439 C CA . GLU A 1 186 ? 35.188 15.758 5.5 1 46.31 186 GLU A CA 1
ATOM 1440 C C . GLU A 1 186 ? 35.906 14.438 5.73 1 46.31 186 GLU A C 1
ATOM 1442 O O . GLU A 1 186 ? 35.312 13.469 6.215 1 46.31 186 GLU A O 1
ATOM 1447 N N . MET B 1 1 ? 42.688 -8.055 3.678 1 18.2 1 MET B N 1
ATOM 1448 C CA . MET B 1 1 ? 41.969 -9.141 4.32 1 18.2 1 MET B CA 1
ATOM 1449 C C . MET B 1 1 ? 40.844 -8.594 5.211 1 18.2 1 MET B C 1
ATOM 1451 O O . MET B 1 1 ? 41.094 -8.219 6.359 1 18.2 1 MET B O 1
ATOM 1455 N N . ILE B 1 2 ? 40.188 -7.512 4.953 1 22.98 2 ILE B N 1
ATOM 1456 C CA . ILE B 1 2 ? 39.406 -6.582 5.746 1 22.98 2 ILE B CA 1
ATOM 1457 C C . ILE B 1 2 ? 38.219 -7.32 6.363 1 22.98 2 ILE B C 1
ATOM 1459 O O . ILE B 1 2 ? 37.562 -8.109 5.695 1 22.98 2 ILE B O 1
ATOM 1463 N N . ASP B 1 3 ? 37.969 -7.523 7.719 1 24.73 3 ASP B N 1
ATOM 1464 C CA . ASP B 1 3 ? 37.219 -8.336 8.672 1 24.73 3 ASP B CA 1
ATOM 1465 C C . ASP B 1 3 ? 35.719 -8.328 8.344 1 24.73 3 ASP B C 1
ATOM 1467 O O . ASP B 1 3 ? 35.25 -7.418 7.672 1 24.73 3 ASP B O 1
ATOM 1471 N N . GLY B 1 4 ? 35.031 -9.508 8.586 1 26.09 4 GLY B N 1
ATOM 1472 C CA . GLY B 1 4 ? 33.844 -10.281 8.289 1 26.09 4 GLY B CA 1
ATOM 1473 C C . GLY B 1 4 ? 32.562 -9.578 8.68 1 26.09 4 GLY B C 1
ATOM 1474 O O . GLY B 1 4 ? 31.828 -10.039 9.57 1 26.09 4 GLY B O 1
ATOM 1475 N N . VAL B 1 5 ? 32.625 -8.219 8.836 1 26.36 5 VAL B N 1
ATOM 1476 C CA . VAL B 1 5 ? 31.359 -7.699 9.367 1 26.36 5 VAL B CA 1
ATOM 1477 C C . VAL B 1 5 ? 30.188 -8.312 8.617 1 26.36 5 VAL B C 1
ATOM 1479 O O . VAL B 1 5 ? 30.109 -8.219 7.387 1 26.36 5 VAL B O 1
ATOM 1482 N N . ASP B 1 6 ? 29.734 -9.508 9.203 1 28.7 6 ASP B N 1
ATOM 1483 C CA . ASP B 1 6 ? 28.578 -10.305 8.805 1 28.7 6 ASP B CA 1
ATOM 1484 C C . ASP B 1 6 ? 27.375 -9.422 8.492 1 28.7 6 ASP B C 1
ATOM 1486 O O . ASP B 1 6 ? 26.844 -8.75 9.383 1 28.7 6 ASP B O 1
ATOM 1490 N N . ILE B 1 7 ? 27.281 -8.75 7.426 1 31.3 7 ILE B N 1
ATOM 1491 C CA . ILE B 1 7 ? 26.172 -8.016 6.848 1 31.3 7 ILE B CA 1
ATOM 1492 C C . ILE B 1 7 ? 24.875 -8.781 7.082 1 31.3 7 ILE B C 1
ATOM 1494 O O . ILE B 1 7 ? 23.797 -8.328 6.684 1 31.3 7 ILE B O 1
ATOM 1498 N N . SER B 1 8 ? 24.922 -10.094 7.43 1 33.06 8 SER B N 1
ATOM 1499 C CA . SER B 1 8 ? 23.75 -10.93 7.727 1 33.06 8 SER B CA 1
ATOM 1500 C C . SER B 1 8 ? 22.984 -10.391 8.93 1 33.06 8 SER B C 1
ATOM 1502 O O . SER B 1 8 ? 21.797 -10.688 9.086 1 33.06 8 SER B O 1
ATOM 1504 N N . SER B 1 9 ? 23.594 -10.062 9.969 1 32.41 9 SER B N 1
ATOM 1505 C CA . SER B 1 9 ? 22.953 -9.672 11.219 1 32.41 9 SER B CA 1
ATOM 1506 C C . SER B 1 9 ? 22.203 -8.352 11.062 1 32.41 9 SER B C 1
ATOM 1508 O O . SER B 1 9 ? 21.797 -7.742 12.055 1 32.41 9 SER B O 1
ATOM 1510 N N . VAL B 1 10 ? 22.531 -7.496 10.18 1 37.84 10 VAL B N 1
ATOM 1511 C CA . VAL B 1 10 ? 21.578 -6.406 9.992 1 37.84 10 VAL B CA 1
ATOM 1512 C C . VAL B 1 10 ? 20.156 -6.961 9.977 1 37.84 10 VAL B C 1
ATOM 1514 O O . VAL B 1 10 ? 19.766 -7.652 9.031 1 37.84 10 VAL B O 1
ATOM 1517 N N . GLY B 1 11 ? 19.641 -7.688 11.055 1 35.75 11 GLY B N 1
ATOM 1518 C CA . GLY B 1 11 ? 18.531 -8.523 11.477 1 35.75 11 GLY B CA 1
ATOM 1519 C C . GLY B 1 11 ? 17.234 -8.195 10.766 1 35.75 11 GLY B C 1
ATOM 1520 O O . GLY B 1 11 ? 17.125 -7.168 10.086 1 35.75 11 GLY B O 1
ATOM 1521 N N . LEU B 1 12 ? 16.078 -9.234 10.852 1 39.91 12 LEU B N 1
ATOM 1522 C CA . LEU B 1 12 ? 14.648 -9.258 10.586 1 39.91 12 LEU B CA 1
ATOM 1523 C C . LEU B 1 12 ? 14.023 -7.895 10.852 1 39.91 1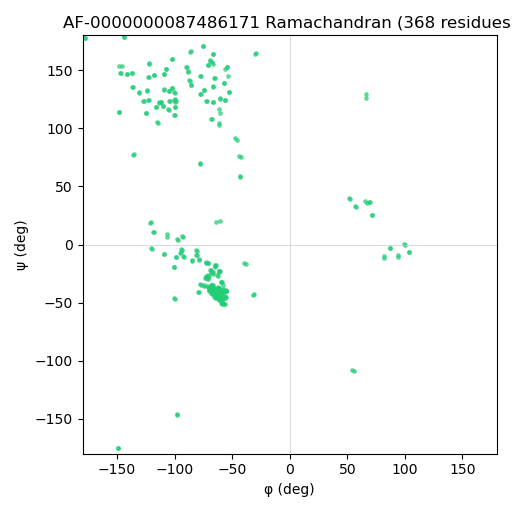2 LEU B C 1
ATOM 1525 O O . LEU B 1 12 ? 13.07 -7.504 10.172 1 39.91 12 LEU B O 1
ATOM 1529 N N . HIS B 1 13 ? 14.422 -7.262 11.93 1 42.84 13 HIS B N 1
ATOM 1530 C CA . HIS B 1 13 ? 13.844 -5.98 12.32 1 42.84 13 HIS B CA 1
ATOM 1531 C C . HIS B 1 13 ? 14.008 -4.945 11.211 1 42.84 13 HIS B C 1
ATOM 1533 O O . HIS B 1 13 ? 13.273 -3.959 11.164 1 42.84 13 HIS B O 1
ATOM 1539 N N . ASP B 1 14 ? 15.117 -5 10.469 1 46.25 14 ASP B N 1
ATOM 1540 C CA . ASP B 1 14 ? 15.422 -4.039 9.414 1 46.25 14 ASP B CA 1
ATOM 1541 C C . ASP B 1 14 ? 14.508 -4.25 8.203 1 46.25 14 ASP B C 1
ATOM 1543 O O . ASP B 1 14 ? 14.289 -3.324 7.418 1 46.25 14 ASP B O 1
ATOM 1547 N N . LEU B 1 15 ? 14.078 -5.547 8.055 1 48.06 15 LEU B N 1
ATOM 1548 C CA . LEU B 1 15 ? 13.32 -5.859 6.848 1 48.06 15 LEU B CA 1
ATOM 1549 C C . LEU B 1 15 ? 11.859 -5.426 6.992 1 48.06 15 LEU B C 1
ATOM 1551 O O . LEU B 1 15 ? 11.078 -5.559 6.051 1 48.06 15 LEU B O 1
ATOM 1555 N N . ARG B 1 16 ? 11.547 -5.035 8.297 1 54.44 16 ARG B N 1
ATOM 1556 C CA . ARG B 1 16 ? 10.188 -4.535 8.477 1 54.44 16 ARG B CA 1
ATOM 1557 C C . ARG B 1 16 ? 9.945 -3.285 7.637 1 54.44 16 ARG B C 1
ATOM 1559 O O . ARG B 1 16 ? 10.719 -2.324 7.707 1 54.44 16 ARG B O 1
ATOM 1566 N N . SER B 1 17 ? 9.203 -3.75 6.559 1 66.5 17 SER B N 1
ATOM 1567 C CA . SER B 1 17 ? 8.773 -2.588 5.785 1 66.5 17 SER B CA 1
ATOM 1568 C C . SER B 1 17 ? 7.984 -1.613 6.652 1 66.5 17 SER B C 1
ATOM 1570 O O . SER B 1 17 ? 7.305 -2.021 7.598 1 66.5 17 SER B O 1
ATOM 1572 N N . ARG B 1 18 ? 8.234 -0.468 6.457 1 82.06 18 ARG B N 1
ATOM 1573 C CA . ARG B 1 18 ? 7.598 0.572 7.258 1 82.06 18 ARG B CA 1
ATOM 1574 C C . ARG B 1 18 ? 6.129 0.732 6.879 1 82.06 18 ARG B C 1
ATOM 1576 O O . ARG B 1 18 ? 5.301 1.085 7.723 1 82.06 18 ARG B O 1
ATOM 1583 N N . LEU B 1 19 ? 5.828 0.091 5.629 1 89.94 19 LEU B N 1
ATOM 1584 C CA . LEU B 1 19 ? 4.477 0.4 5.176 1 89.94 19 LEU B CA 1
ATOM 1585 C C . LEU B 1 19 ? 3.736 -0.871 4.77 1 89.94 19 LEU B C 1
ATOM 1587 O O . LEU B 1 19 ? 4.305 -1.738 4.102 1 89.94 19 LEU B O 1
ATOM 1591 N N . ALA B 1 20 ? 2.516 -1.123 5.223 1 93.38 20 ALA B N 1
ATOM 1592 C CA . ALA B 1 20 ? 1.578 -2.117 4.711 1 93.38 20 ALA B CA 1
ATOM 1593 C C . ALA B 1 20 ? 0.264 -1.467 4.285 1 93.38 20 ALA B C 1
ATOM 1595 O O . ALA B 1 20 ? -0.09 -0.393 4.777 1 93.38 20 ALA B O 1
ATOM 1596 N N . VAL B 1 21 ? -0.433 -2.141 3.365 1 92.25 21 VAL B N 1
ATOM 1597 C CA . VAL B 1 21 ? -1.646 -1.54 2.818 1 92.25 21 VAL B CA 1
ATOM 1598 C C . VAL B 1 21 ? -2.75 -2.59 2.736 1 92.25 21 VAL B C 1
ATOM 1600 O O . VAL B 1 21 ? -2.504 -3.73 2.336 1 92.25 21 VAL B O 1
ATOM 1603 N N . ILE B 1 22 ? -3.867 -2.191 3.148 1 93.25 22 ILE B N 1
ATOM 1604 C CA . ILE B 1 22 ? -5.109 -2.916 2.898 1 93.25 22 ILE B CA 1
ATOM 1605 C C . ILE B 1 22 ? -6.023 -2.084 2.002 1 93.25 22 ILE B C 1
ATOM 1607 O O . ILE B 1 22 ? -6.648 -1.129 2.461 1 93.25 22 ILE B O 1
ATOM 1611 N N . ALA B 1 23 ? -6.105 -2.467 0.767 1 90.94 23 ALA B N 1
ATOM 1612 C CA . ALA B 1 23 ? -6.82 -1.691 -0.243 1 90.94 23 ALA B CA 1
ATOM 1613 C C . ALA B 1 23 ? -8.305 -2.041 -0.253 1 90.94 23 ALA B C 1
ATOM 1615 O O . ALA B 1 23 ? -8.727 -3.021 0.367 1 90.94 23 ALA B O 1
ATOM 1616 N N . GLN B 1 24 ? -9.016 -1.176 -0.938 1 87.94 24 GLN B N 1
ATOM 1617 C CA . GLN B 1 24 ? -10.453 -1.409 -1.094 1 87.94 24 GLN B CA 1
ATOM 1618 C C . GLN B 1 24 ? -10.719 -2.752 -1.769 1 87.94 24 GLN B C 1
ATOM 1620 O O . GLN B 1 24 ? -11.492 -3.562 -1.261 1 87.94 24 GLN B O 1
ATOM 1625 N N . ILE B 1 25 ? -10.07 -2.947 -2.832 1 85.25 25 ILE B N 1
ATOM 1626 C CA . ILE B 1 25 ? -10.148 -4.219 -3.541 1 85.25 25 ILE B CA 1
ATOM 1627 C C . ILE B 1 25 ? -8.938 -5.074 -3.203 1 85.25 25 ILE B C 1
ATOM 1629 O O . ILE B 1 25 ? -7.797 -4.688 -3.482 1 85.25 25 ILE B O 1
ATOM 1633 N N . PRO B 1 26 ? -9.164 -6.234 -2.596 1 89.75 26 PRO B N 1
ATOM 1634 C CA . PRO B 1 26 ? -8.031 -7.078 -2.227 1 89.75 26 PRO B CA 1
ATOM 1635 C C . PRO B 1 26 ? -7.285 -7.633 -3.441 1 89.75 26 PRO B C 1
ATOM 1637 O O . PRO B 1 26 ? -7.918 -8.086 -4.402 1 89.75 26 PRO B O 1
ATOM 1640 N N . THR B 1 27 ? -5.988 -7.562 -3.357 1 90.94 27 THR B N 1
ATOM 1641 C CA . THR B 1 27 ? -5.156 -8.078 -4.438 1 90.94 27 THR B CA 1
ATOM 1642 C C . THR B 1 27 ? -4.422 -9.344 -4 1 90.94 27 THR B C 1
ATOM 1644 O O . THR B 1 27 ? -3.668 -9.32 -3.027 1 90.94 27 THR B O 1
ATOM 1647 N N . LEU B 1 28 ? -4.707 -10.445 -4.703 1 93.94 28 LEU B N 1
ATOM 1648 C CA . LEU B 1 28 ? -3.967 -11.688 -4.555 1 93.94 28 LEU B CA 1
ATOM 1649 C C . LEU B 1 28 ? -3.277 -12.07 -5.859 1 93.94 28 LEU B C 1
ATOM 1651 O O . LEU B 1 28 ? -3.807 -11.82 -6.945 1 93.94 28 LEU B O 1
ATOM 1655 N N . PHE B 1 29 ? -2.148 -12.656 -5.719 1 95.12 29 PHE B N 1
ATOM 1656 C CA . PHE B 1 29 ? -1.33 -12.953 -6.887 1 95.12 29 PHE B CA 1
ATOM 1657 C C . PHE B 1 29 ? -1.437 -14.43 -7.258 1 95.12 29 PHE B C 1
ATOM 1659 O O . PHE B 1 29 ? -1.847 -15.25 -6.438 1 95.12 29 PHE B O 1
ATOM 1666 N N . SER B 1 30 ? -1.082 -14.688 -8.539 1 94.44 30 SER B N 1
ATOM 1667 C CA . SER B 1 30 ? -1.204 -16.047 -9.07 1 94.44 30 SER B CA 1
ATOM 1668 C C . SER B 1 30 ? -0.056 -16.938 -8.594 1 94.44 30 SER B C 1
ATOM 1670 O O . SER B 1 30 ? 0.766 -17.375 -9.398 1 94.44 30 SER B O 1
ATOM 1672 N N . CYS B 1 31 ? -0.053 -17.219 -7.402 1 95.44 31 CYS B N 1
ATOM 1673 C CA . CYS B 1 31 ? 0.881 -18.109 -6.723 1 95.44 31 CYS B CA 1
ATOM 1674 C C . CYS B 1 31 ? 0.21 -18.812 -5.547 1 95.44 31 CYS B C 1
ATOM 1676 O O . CYS B 1 31 ? -1.012 -18.75 -5.395 1 95.44 31 CYS B O 1
ATOM 1678 N N . SER B 1 32 ? 0.942 -19.578 -4.754 1 96.06 32 SER B N 1
ATOM 1679 C CA . SER B 1 32 ? 0.341 -20.328 -3.65 1 96.06 32 SER B CA 1
ATOM 1680 C C . SER B 1 32 ? -0.137 -19.391 -2.547 1 96.06 32 SER B C 1
ATOM 1682 O O . SER B 1 32 ? 0.304 -18.234 -2.465 1 96.06 32 SER B O 1
ATOM 1684 N N . LEU B 1 33 ? -1.071 -19.891 -1.749 1 97.56 33 LEU B N 1
ATOM 1685 C CA . LEU B 1 33 ? -1.534 -19.141 -0.583 1 97.56 33 LEU B CA 1
ATOM 1686 C C . LEU B 1 33 ? -0.365 -18.766 0.316 1 97.56 33 LEU B C 1
ATOM 1688 O O . LEU B 1 33 ? -0.28 -17.625 0.777 1 97.56 33 LEU B O 1
ATOM 1692 N N . ARG B 1 34 ? 0.566 -19.641 0.489 1 96.88 34 ARG B N 1
ATOM 1693 C CA . ARG B 1 34 ? 1.75 -19.406 1.308 1 96.88 34 ARG B CA 1
ATOM 1694 C C . ARG B 1 34 ? 2.562 -18.234 0.768 1 96.88 34 ARG B C 1
ATOM 1696 O O . ARG B 1 34 ? 2.953 -17.344 1.523 1 96.88 34 ARG B O 1
ATOM 1703 N N . SER B 1 35 ? 2.76 -18.234 -0.543 1 95.56 35 SER B N 1
ATOM 1704 C CA . SER B 1 35 ? 3.566 -17.203 -1.186 1 95.56 35 SER B CA 1
ATOM 1705 C C . SER B 1 35 ? 2.848 -15.852 -1.185 1 95.56 35 SER B C 1
ATOM 1707 O O . SER B 1 35 ? 3.488 -14.797 -1.185 1 95.56 35 SER B O 1
ATOM 1709 N N . ASN B 1 36 ? 1.548 -15.93 -1.191 1 96.25 36 ASN B N 1
ATOM 1710 C CA . ASN B 1 36 ? 0.772 -14.703 -1.079 1 96.25 36 ASN B CA 1
ATOM 1711 C C . ASN B 1 36 ? 0.898 -14.086 0.31 1 96.25 36 ASN B C 1
ATOM 1713 O O . ASN B 1 36 ? 0.964 -12.859 0.447 1 96.25 36 ASN B O 1
ATOM 1717 N N . LEU B 1 37 ? 0.95 -14.891 1.278 1 96.88 37 LEU B N 1
ATOM 1718 C CA . LEU B 1 37 ? 0.99 -14.422 2.66 1 96.88 37 LEU B CA 1
ATOM 1719 C C . LEU B 1 37 ? 2.385 -13.93 3.025 1 96.88 37 LEU B C 1
ATOM 1721 O O . LEU B 1 37 ? 2.527 -12.977 3.801 1 96.88 37 LEU B O 1
ATOM 1725 N N . ASP B 1 38 ? 3.357 -14.523 2.502 1 95.19 38 ASP B N 1
ATOM 1726 C CA . ASP B 1 38 ? 4.754 -14.211 2.789 1 95.19 38 ASP B CA 1
ATOM 1727 C C . ASP B 1 38 ? 5.582 -14.164 1.506 1 95.19 38 ASP B C 1
ATOM 1729 O O . ASP B 1 38 ? 6.406 -15.047 1.265 1 95.19 38 ASP B O 1
ATOM 1733 N N . PRO B 1 39 ? 5.43 -13.07 0.783 1 92.88 39 PRO B N 1
ATOM 1734 C CA . PRO B 1 39 ? 6.078 -12.992 -0.53 1 92.88 39 PRO B CA 1
ATOM 1735 C C . PRO B 1 39 ? 7.602 -13.023 -0.441 1 92.88 39 PRO B C 1
ATOM 1737 O O . PRO B 1 39 ? 8.273 -13.359 -1.42 1 92.88 39 PRO B O 1
ATOM 1740 N N . TRP B 1 40 ? 8.18 -12.773 0.653 1 89.38 40 TRP B N 1
ATOM 1741 C CA . TRP B 1 40 ? 9.633 -12.742 0.792 1 89.38 40 TRP B CA 1
ATOM 1742 C C . TRP B 1 40 ? 10.156 -14.055 1.371 1 89.38 40 TRP B C 1
ATOM 1744 O O . TRP B 1 40 ? 11.367 -14.258 1.484 1 89.38 40 TRP B O 1
ATOM 1754 N N . GLY B 1 41 ? 9.305 -14.82 1.816 1 90.62 41 GLY B N 1
ATOM 1755 C CA . GLY B 1 41 ? 9.703 -16.109 2.352 1 90.62 41 GLY B CA 1
ATOM 1756 C C . GLY B 1 41 ? 10.484 -16 3.646 1 90.62 41 GLY B C 1
ATOM 1757 O O . GLY B 1 41 ? 11.406 -16.781 3.883 1 90.62 41 GLY B O 1
ATOM 1758 N N . CYS B 1 42 ? 10.094 -15.055 4.449 1 89.69 42 CYS B N 1
ATOM 1759 C CA . CYS B 1 42 ? 10.867 -14.758 5.648 1 89.69 42 CYS B CA 1
ATOM 1760 C C . CYS B 1 42 ? 10.305 -15.5 6.855 1 89.69 42 CYS B C 1
ATOM 1762 O O . CYS B 1 42 ? 10.875 -15.438 7.949 1 89.69 42 CYS B O 1
ATOM 1764 N N . HIS B 1 43 ? 9.25 -16.188 6.715 1 94.75 43 HIS B N 1
ATOM 1765 C CA . HIS B 1 43 ? 8.586 -16.828 7.852 1 94.75 43 HIS B CA 1
ATOM 1766 C C . HIS B 1 43 ? 8.461 -18.328 7.641 1 94.75 43 HIS B C 1
ATOM 1768 O O . HIS B 1 43 ? 8.227 -18.781 6.52 1 94.75 43 HIS B O 1
ATOM 1774 N N . GLY B 1 44 ? 8.602 -19.062 8.75 1 96.5 44 GLY B N 1
ATOM 1775 C CA . GLY B 1 44 ? 8.297 -20.484 8.703 1 96.5 44 GLY B CA 1
ATOM 1776 C C . GLY B 1 44 ? 6.809 -20.781 8.688 1 96.5 44 GLY B C 1
ATOM 1777 O O . GLY B 1 44 ? 5.992 -19.891 8.922 1 96.5 44 GLY B O 1
ATOM 1778 N N . ASP B 1 45 ? 6.461 -22.062 8.453 1 97.5 45 ASP B N 1
ATOM 1779 C CA . ASP B 1 45 ? 5.059 -22.438 8.344 1 97.5 45 ASP B CA 1
ATOM 1780 C C . ASP B 1 45 ? 4.32 -22.188 9.664 1 97.5 45 ASP B C 1
ATOM 1782 O O . ASP B 1 45 ? 3.146 -21.812 9.656 1 97.5 45 ASP B O 1
ATOM 1786 N N . ALA B 1 46 ? 4.977 -22.453 10.75 1 98.19 46 ALA B N 1
ATOM 1787 C CA . ALA B 1 46 ? 4.332 -22.266 12.047 1 98.19 46 ALA B CA 1
ATOM 1788 C C . ALA B 1 46 ? 3.898 -20.812 12.227 1 98.19 46 ALA B C 1
ATOM 1790 O O . ALA B 1 46 ? 2.789 -20.531 12.695 1 98.19 46 ALA B O 1
ATOM 1791 N N . GLN B 1 47 ? 4.754 -19.859 11.789 1 97.75 47 GLN B N 1
ATOM 1792 C CA . GLN B 1 47 ? 4.445 -18.438 11.891 1 97.75 47 GLN B CA 1
ATOM 1793 C C . GLN B 1 47 ? 3.305 -18.062 10.953 1 97.75 47 GLN B C 1
ATOM 1795 O O . GLN B 1 47 ? 2.453 -17.234 11.305 1 97.75 47 GLN B O 1
ATOM 1800 N N . VAL B 1 48 ? 3.316 -18.703 9.805 1 98.31 48 VAL B N 1
ATOM 1801 C CA . VAL B 1 48 ? 2.266 -18.422 8.828 1 98.31 48 VAL B CA 1
ATOM 1802 C C . VAL B 1 48 ? 0.925 -18.922 9.359 1 98.31 48 VAL B C 1
ATOM 1804 O O . VAL B 1 48 ? -0.079 -18.219 9.297 1 98.31 48 VAL B O 1
ATOM 1807 N N . TRP B 1 49 ? 0.87 -20.078 9.945 1 98.75 49 TRP B N 1
ATOM 1808 C CA . TRP B 1 49 ? -0.362 -20.625 10.508 1 98.75 49 TRP B CA 1
ATOM 1809 C C . TRP B 1 49 ? -0.835 -19.797 11.695 1 98.75 49 TRP B C 1
ATOM 1811 O O . TRP B 1 49 ? -2.039 -19.625 11.891 1 98.75 49 TRP B O 1
ATOM 1821 N N . GLN B 1 50 ? 0.069 -19.344 12.484 1 98.5 50 GLN B N 1
ATOM 1822 C CA . GLN B 1 50 ? -0.289 -18.469 13.594 1 98.5 50 GLN B CA 1
ATOM 1823 C C . GLN B 1 50 ? -0.948 -17.188 13.086 1 98.5 50 GLN B C 1
ATOM 1825 O O . GLN B 1 50 ? -1.931 -16.719 13.664 1 98.5 50 GLN B O 1
ATOM 1830 N N . ALA B 1 51 ? -0.372 -16.625 12.039 1 98.19 51 ALA B N 1
ATOM 1831 C CA . ALA B 1 51 ? -0.971 -15.43 11.445 1 98.19 51 ALA B CA 1
ATOM 1832 C C . ALA B 1 51 ? -2.377 -15.719 10.93 1 98.19 51 ALA B C 1
ATOM 1834 O O . ALA B 1 51 ? -3.295 -14.922 11.125 1 98.19 51 ALA B O 1
ATOM 1835 N N . LEU B 1 52 ? -2.514 -16.859 10.305 1 98.5 52 LEU B N 1
ATOM 1836 C CA . LEU B 1 52 ? -3.828 -17.266 9.812 1 98.5 52 LEU B CA 1
ATOM 1837 C C . LEU B 1 52 ? -4.816 -17.422 10.969 1 98.5 52 LEU B C 1
ATOM 1839 O O . LEU B 1 52 ? -5.992 -17.062 10.828 1 98.5 52 LEU B O 1
ATOM 1843 N N . GLU B 1 53 ? -4.363 -17.891 12.07 1 98.38 53 GLU B N 1
ATOM 1844 C CA . GLU B 1 53 ? -5.207 -18.016 13.25 1 98.38 53 GLU B CA 1
ATOM 1845 C C . GLU B 1 53 ? -5.629 -16.641 13.766 1 98.38 53 GLU B C 1
ATOM 1847 O O . GLU B 1 53 ? -6.805 -16.422 14.07 1 98.38 53 GLU B O 1
ATOM 1852 N N . ARG B 1 54 ? -4.746 -15.742 13.844 1 97.44 54 ARG B N 1
ATOM 1853 C CA . ARG B 1 54 ? -5.031 -14.391 14.305 1 97.44 54 ARG B CA 1
ATOM 1854 C C . ARG B 1 54 ? -6.027 -13.688 13.391 1 97.44 54 ARG B C 1
ATOM 1856 O O . ARG B 1 54 ? -6.805 -12.844 13.836 1 97.44 54 ARG B O 1
ATOM 1863 N N . CYS B 1 55 ? -6.016 -14.141 12.117 1 97.25 55 CYS B N 1
ATOM 1864 C CA . CYS B 1 55 ? -6.914 -13.531 11.141 1 97.25 55 CYS B CA 1
ATOM 1865 C C . CYS B 1 55 ? -8.18 -14.359 10.977 1 9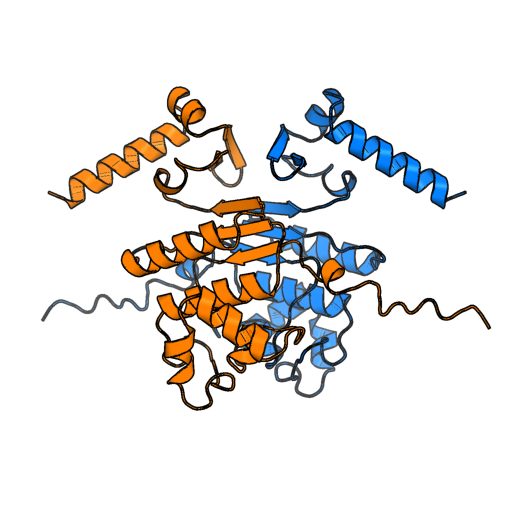7.25 55 CYS B C 1
ATOM 1867 O O . CYS B 1 55 ? -8.969 -14.125 10.055 1 97.25 55 CYS B O 1
ATOM 1869 N N . HIS B 1 56 ? -8.328 -15.383 11.727 1 96.12 56 HIS B N 1
ATOM 1870 C CA . HIS B 1 56 ? -9.508 -16.234 11.758 1 96.12 56 HIS B CA 1
ATOM 1871 C C . HIS B 1 56 ? -9.672 -17 10.438 1 96.12 56 HIS B C 1
ATOM 1873 O O . HIS B 1 56 ? -10.797 -17.172 9.953 1 96.12 56 HIS B O 1
ATOM 1879 N N . LEU B 1 57 ? -8.586 -17.391 9.859 1 96.94 57 LEU B N 1
ATOM 1880 C CA . LEU B 1 57 ? -8.648 -18.078 8.578 1 96.94 57 LEU B CA 1
ATOM 1881 C C . LEU B 1 57 ? -8.055 -19.484 8.68 1 96.94 57 LEU B C 1
ATOM 1883 O O . LEU B 1 57 ? -8.055 -20.234 7.711 1 96.94 57 LEU B O 1
ATOM 1887 N N . LYS B 1 58 ? -7.539 -19.812 9.828 1 98.25 58 LYS B N 1
ATOM 1888 C CA . LYS B 1 58 ? -6.84 -21.094 9.984 1 98.25 58 LYS B CA 1
ATOM 1889 C C . LYS B 1 58 ? -7.738 -22.266 9.594 1 98.25 58 LYS B C 1
ATOM 1891 O O . LYS B 1 58 ? -7.336 -23.125 8.82 1 98.25 58 LYS B O 1
ATOM 1896 N N . GLU B 1 59 ? -8.898 -22.328 10.117 1 97.81 59 GLU B N 1
ATOM 1897 C CA . GLU B 1 59 ? -9.82 -23.406 9.82 1 97.81 59 GLU B CA 1
ATOM 1898 C C . GLU B 1 59 ? -10.18 -23.438 8.336 1 97.81 59 GLU B C 1
ATOM 1900 O O . GLU B 1 59 ? -10.156 -24.5 7.707 1 97.81 59 GLU B O 1
ATOM 1905 N N . ARG B 1 60 ? -10.539 -22.234 7.797 1 96.69 60 ARG B N 1
ATOM 1906 C CA . ARG B 1 60 ? -10.898 -22.141 6.387 1 96.69 60 ARG B CA 1
ATOM 1907 C C . ARG B 1 60 ? -9.781 -22.672 5.496 1 96.69 60 ARG B C 1
ATOM 1909 O O . ARG B 1 60 ? -10.031 -23.438 4.566 1 96.69 60 ARG B O 1
ATOM 1916 N N . VAL B 1 61 ? -8.539 -22.328 5.77 1 97.75 61 VAL B N 1
ATOM 1917 C CA . VAL B 1 61 ? -7.395 -22.719 4.957 1 97.75 61 VAL B CA 1
ATOM 1918 C C . VAL B 1 61 ? -7.113 -24.219 5.145 1 97.75 61 VAL B C 1
ATOM 1920 O O . VAL B 1 61 ? -6.703 -24.891 4.203 1 97.75 61 VAL B O 1
ATOM 1923 N N . SER B 1 62 ? -7.312 -24.719 6.355 1 98.19 62 SER B N 1
ATOM 1924 C CA . SER B 1 62 ? -7.082 -26.125 6.652 1 98.19 62 SER B CA 1
ATOM 1925 C C . SER B 1 62 ? -7.992 -27.016 5.816 1 98.19 62 SER B C 1
ATOM 1927 O O . SER B 1 62 ? -7.668 -28.188 5.566 1 98.19 62 SER B O 1
ATOM 1929 N N . LEU B 1 63 ? -9.102 -26.469 5.352 1 97.31 63 LEU B N 1
ATOM 1930 C CA . LEU B 1 63 ? -10.078 -27.25 4.602 1 97.31 63 LEU B CA 1
ATOM 1931 C C . LEU B 1 63 ? -9.797 -27.172 3.102 1 97.31 63 LEU B C 1
ATOM 1933 O O . LEU B 1 63 ? -10.398 -27.906 2.318 1 97.31 63 LEU B O 1
ATOM 1937 N N . LEU B 1 64 ? -8.969 -26.344 2.68 1 96.69 64 LEU B N 1
ATOM 1938 C CA . LEU B 1 64 ? -8.633 -26.234 1.264 1 96.69 64 LEU B CA 1
ATOM 1939 C C . LEU B 1 64 ? -7.699 -27.344 0.828 1 96.69 64 LEU B C 1
ATOM 1941 O O . LEU B 1 64 ? -6.801 -27.75 1.578 1 96.69 64 LEU B O 1
ATOM 1945 N N . PRO B 1 65 ? -7.855 -27.812 -0.375 1 96.25 65 PRO B N 1
ATOM 1946 C CA . PRO B 1 65 ? -6.887 -28.781 -0.881 1 96.25 65 PRO B CA 1
ATOM 1947 C C . PRO B 1 65 ? -5.465 -28.234 -0.926 1 96.25 65 PRO B C 1
ATOM 1949 O O . PRO B 1 65 ? -5.238 -27.141 -1.458 1 96.25 65 PRO B O 1
ATOM 1952 N N . GLY B 1 66 ? -4.52 -28.922 -0.306 1 97.25 66 GLY B N 1
ATOM 1953 C CA . GLY B 1 66 ? -3.129 -28.5 -0.304 1 97.25 66 GLY B CA 1
ATOM 1954 C C . GLY B 1 66 ? -2.83 -27.438 0.737 1 97.25 66 GLY B C 1
ATOM 1955 O O . GLY B 1 66 ? -1.675 -27.047 0.917 1 97.25 66 GLY B O 1
ATOM 1956 N N . GLN B 1 67 ? -3.885 -26.891 1.367 1 98.06 67 GLN B N 1
ATOM 1957 C CA . GLN B 1 67 ? -3.766 -25.938 2.467 1 98.06 67 GLN B CA 1
ATOM 1958 C C . GLN B 1 67 ? -2.895 -24.75 2.074 1 98.06 67 GLN B C 1
ATOM 1960 O O . GLN B 1 67 ? -3.213 -24.031 1.13 1 98.06 67 GLN B O 1
ATOM 1965 N N . LEU B 1 68 ? -1.68 -24.656 2.617 1 98 68 LEU B N 1
ATOM 1966 C CA . LEU B 1 68 ? -0.819 -23.516 2.338 1 98 68 LEU B CA 1
ATOM 1967 C C . LEU B 1 68 ? -0.379 -23.5 0.877 1 98 68 LEU B C 1
ATOM 1969 O O . LEU B 1 68 ? -0.054 -22.453 0.326 1 98 68 LEU B O 1
ATOM 1973 N N . LEU B 1 69 ? -0.395 -24.609 0.263 1 97.44 69 LEU B N 1
ATOM 1974 C CA . LEU B 1 69 ? 0.07 -24.703 -1.117 1 97.44 69 LEU B CA 1
ATOM 1975 C C . LEU B 1 69 ? -1.091 -24.547 -2.094 1 97.44 69 LEU B C 1
ATOM 1977 O O . LEU B 1 69 ? -0.904 -24.641 -3.309 1 97.44 69 LEU B O 1
ATOM 1981 N N . TYR B 1 70 ? -2.299 -24.203 -1.554 1 97.19 70 TYR B N 1
ATOM 1982 C CA . TYR B 1 70 ? -3.457 -23.938 -2.402 1 97.19 70 TYR B CA 1
ATOM 1983 C C . TYR B 1 70 ? -3.154 -22.844 -3.42 1 97.19 70 TYR B C 1
ATOM 1985 O O . TYR B 1 70 ? -2.693 -21.766 -3.059 1 97.19 70 TYR B O 1
ATOM 1993 N N . PRO B 1 71 ? -3.35 -23.156 -4.695 1 95.81 71 PRO B N 1
ATOM 1994 C CA . PRO B 1 71 ? -3.061 -22.141 -5.711 1 95.81 71 PRO B CA 1
ATOM 1995 C C . PRO B 1 71 ? -4.117 -21.031 -5.758 1 95.81 71 PRO B C 1
ATOM 1997 O O . PRO B 1 71 ? -5.316 -21.312 -5.719 1 95.81 71 PRO B O 1
ATOM 2000 N N . LEU B 1 72 ? -3.598 -19.859 -5.793 1 95 72 LEU B N 1
ATOM 2001 C CA . LEU B 1 72 ? -4.488 -18.719 -5.984 1 95 72 LEU B CA 1
ATOM 2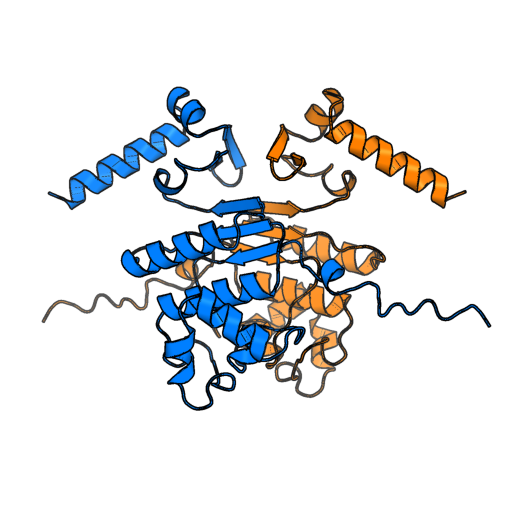002 C C . LEU B 1 72 ? -4.324 -18.141 -7.379 1 95 72 LEU B C 1
ATOM 2004 O O . LEU B 1 72 ? -3.258 -18.25 -7.988 1 95 72 LEU B O 1
ATOM 2008 N N . HIS B 1 73 ? -5.344 -17.578 -7.871 1 87.44 73 HIS B N 1
ATOM 2009 C CA . HIS B 1 73 ? -5.34 -16.922 -9.172 1 87.44 73 HIS B CA 1
ATOM 2010 C C . HIS B 1 73 ? -6.234 -15.68 -9.164 1 87.44 73 HIS B C 1
ATOM 2012 O O . HIS B 1 73 ? -6.875 -15.375 -8.156 1 87.44 73 HIS B O 1
ATOM 2018 N N . TYR B 1 74 ? -6.191 -15.055 -10.375 1 75.56 74 TYR B N 1
ATOM 2019 C CA . TYR B 1 74 ? -7.074 -13.898 -10.508 1 75.56 74 TYR B CA 1
ATOM 2020 C C . TYR B 1 74 ? -8.5 -14.258 -10.125 1 75.56 74 TYR B C 1
ATOM 2022 O O . TYR B 1 74 ? -8.969 -15.367 -10.398 1 75.56 74 TYR B O 1
ATOM 2030 N N . GLY B 1 75 ? -9.102 -13.422 -9.273 1 70.88 75 GLY B N 1
ATOM 2031 C CA . GLY B 1 75 ? -10.477 -13.672 -8.891 1 70.88 75 GLY B CA 1
ATOM 2032 C C . GLY B 1 75 ? -10.602 -14.469 -7.605 1 70.88 75 GLY B C 1
ATOM 2033 O O . GLY B 1 75 ? -11.703 -14.656 -7.086 1 70.88 75 GLY B O 1
ATOM 2034 N N . GLY B 1 76 ? -9.508 -15.008 -7.074 1 72.19 76 GLY B N 1
ATOM 2035 C CA . GLY B 1 76 ? -9.5 -15.516 -5.711 1 72.19 76 GLY B CA 1
ATOM 2036 C C . GLY B 1 76 ? -9.672 -17.016 -5.633 1 72.19 76 GLY B C 1
ATOM 2037 O O . GLY B 1 76 ? -9.57 -17.609 -4.551 1 72.19 76 GLY B O 1
ATOM 2038 N N . ALA B 1 77 ? -9.812 -17.781 -6.734 1 78.5 77 ALA B N 1
ATOM 2039 C CA . ALA B 1 77 ? -9.82 -19.234 -6.766 1 78.5 77 ALA B CA 1
ATOM 2040 C C . ALA B 1 77 ? -10.82 -19.797 -5.762 1 78.5 77 ALA B C 1
ATOM 2042 O O . ALA B 1 77 ? -10.5 -20.734 -5.02 1 78.5 77 ALA B O 1
ATOM 2043 N N . GLY B 1 78 ? -12.008 -19.281 -5.539 1 87.81 78 GLY B N 1
ATOM 2044 C CA . GLY B 1 78 ? -13.016 -19.844 -4.648 1 87.81 78 GLY B CA 1
ATOM 2045 C C . GLY B 1 78 ? -13.125 -19.094 -3.33 1 87.81 78 GLY B C 1
ATOM 2046 O O . GLY B 1 78 ? -13.953 -19.438 -2.484 1 87.81 78 GLY B O 1
ATOM 2047 N N . LEU B 1 79 ? -12.328 -18.234 -3.119 1 91.12 79 LEU B N 1
ATOM 2048 C CA . LEU B 1 79 ? -12.406 -17.422 -1.91 1 91.12 79 LEU B CA 1
ATOM 2049 C C . LEU B 1 79 ? -13.352 -16.25 -2.109 1 91.12 79 LEU B C 1
ATOM 2051 O O . LEU B 1 79 ? -13.383 -15.648 -3.188 1 91.12 79 LEU B O 1
ATOM 2055 N N . SER B 1 80 ? -14.172 -15.992 -1.099 1 87.12 80 SER B N 1
ATOM 2056 C CA . SER B 1 80 ? -15.023 -14.812 -1.149 1 87.12 80 SER B CA 1
ATOM 2057 C C . SER B 1 80 ? -14.203 -13.531 -1.08 1 87.12 80 SER B C 1
ATOM 2059 O O . SER B 1 80 ? -13.023 -13.562 -0.729 1 87.12 80 SER B O 1
ATOM 2061 N N . SER B 1 81 ? -14.82 -12.414 -1.445 1 86.94 81 SER B N 1
ATOM 2062 C CA . SER B 1 81 ? -14.156 -11.117 -1.368 1 86.94 81 SER B CA 1
ATOM 2063 C C . SER B 1 81 ? -13.695 -10.812 0.055 1 86.94 81 SER B C 1
ATOM 2065 O O . SER B 1 81 ? -12.609 -10.273 0.26 1 86.94 81 SER B O 1
ATOM 2067 N N . SER B 1 82 ? -14.539 -11.195 0.958 1 87.06 82 SER B N 1
ATOM 2068 C CA . SER B 1 82 ? -14.211 -10.961 2.359 1 87.06 82 SER B CA 1
ATOM 2069 C C . SER B 1 82 ? -13.023 -11.812 2.805 1 87.06 82 SER B C 1
ATOM 2071 O O . SER B 1 82 ? -12.172 -11.352 3.566 1 87.06 82 SER B O 1
ATOM 2073 N N . GLU B 1 83 ? -13.016 -13.039 2.381 1 90.12 83 GLU B N 1
ATOM 2074 C CA . GLU B 1 83 ? -11.891 -13.914 2.701 1 90.12 83 GLU B CA 1
ATOM 2075 C C . GLU B 1 83 ? -10.594 -13.391 2.09 1 90.12 83 GLU B C 1
ATOM 2077 O O . GLU B 1 83 ? -9.539 -13.453 2.721 1 90.12 83 GLU B O 1
ATOM 2082 N N . ARG B 1 84 ? -10.711 -12.914 0.902 1 92.69 84 ARG B N 1
ATOM 2083 C CA . ARG B 1 84 ? -9.539 -12.352 0.236 1 92.69 84 ARG B CA 1
ATOM 2084 C C . ARG B 1 84 ? -9.023 -11.133 0.984 1 92.69 84 ARG B C 1
ATOM 2086 O O . ARG B 1 84 ? -7.809 -10.953 1.124 1 92.69 84 ARG B O 1
ATOM 2093 N N . ARG B 1 85 ? -9.867 -10.305 1.425 1 92.25 85 ARG B N 1
ATOM 2094 C CA . ARG B 1 85 ? -9.461 -9.141 2.201 1 92.25 85 ARG B CA 1
ATOM 2095 C C . ARG B 1 85 ? -8.773 -9.555 3.5 1 92.25 85 ARG B C 1
ATOM 2097 O O . ARG B 1 85 ? -7.754 -8.984 3.881 1 92.25 85 ARG B O 1
ATOM 2104 N N . LEU B 1 86 ? -9.336 -10.594 4.172 1 94.06 86 LEU B N 1
ATOM 2105 C CA . LEU B 1 86 ? -8.719 -11.102 5.391 1 94.06 86 LEU B CA 1
ATOM 2106 C C . LEU B 1 86 ? -7.324 -11.648 5.109 1 94.06 86 LEU B C 1
ATOM 2108 O O . LEU B 1 86 ? -6.414 -11.484 5.926 1 94.06 86 LEU B O 1
ATOM 2112 N N . LEU B 1 87 ? -7.141 -12.305 3.965 1 95.75 87 LEU B N 1
ATOM 2113 C CA . LEU B 1 87 ? -5.82 -12.789 3.588 1 95.75 87 LEU B CA 1
ATOM 2114 C C . LEU B 1 87 ? -4.84 -11.633 3.428 1 95.75 87 LEU B C 1
ATOM 2116 O O . LEU B 1 87 ? -3.674 -11.742 3.807 1 95.75 87 LEU B O 1
ATOM 2120 N N . CYS B 1 88 ? -5.297 -10.516 2.889 1 94.94 88 CYS B N 1
ATOM 2121 C CA . CYS B 1 88 ? -4.453 -9.336 2.758 1 94.94 88 CYS B CA 1
ATOM 2122 C C . CYS B 1 88 ? -4.078 -8.781 4.125 1 94.94 88 CYS B C 1
ATOM 2124 O O . CYS B 1 88 ? -2.945 -8.336 4.332 1 94.94 88 CYS B O 1
ATOM 2126 N N . VAL B 1 89 ? -5.012 -8.812 5.023 1 96.56 89 VAL B N 1
ATOM 2127 C CA . VAL B 1 89 ? -4.727 -8.406 6.398 1 96.56 89 VAL B CA 1
ATOM 2128 C C . VAL B 1 89 ? -3.666 -9.32 7 1 96.56 89 VAL B C 1
ATOM 2130 O O . VAL B 1 89 ? -2.734 -8.852 7.66 1 96.56 89 VAL B O 1
ATOM 2133 N N . CYS B 1 90 ? -3.82 -10.57 6.754 1 97.69 90 CYS B N 1
ATOM 2134 C CA . CYS B 1 90 ? -2.865 -11.555 7.254 1 97.69 90 CYS B CA 1
ATOM 2135 C C . CYS B 1 90 ? -1.475 -11.305 6.684 1 97.69 90 CYS B C 1
ATOM 2137 O O . CYS B 1 90 ? -0.48 -11.383 7.406 1 97.69 90 CYS B O 1
ATOM 2139 N N . ARG B 1 91 ? -1.397 -10.992 5.445 1 96.5 91 ARG B N 1
ATOM 2140 C CA . ARG B 1 91 ? -0.124 -10.641 4.824 1 96.5 91 ARG B CA 1
ATOM 2141 C C . ARG B 1 91 ? 0.504 -9.43 5.508 1 96.5 91 ARG B C 1
ATOM 2143 O O . ARG B 1 91 ? 1.713 -9.406 5.75 1 96.5 91 ARG B O 1
ATOM 2150 N N . ALA B 1 92 ? -0.301 -8.453 5.785 1 95.62 92 ALA B N 1
ATOM 2151 C CA . ALA B 1 92 ? 0.185 -7.262 6.473 1 95.62 92 ALA B CA 1
ATOM 2152 C C . ALA B 1 92 ? 0.736 -7.613 7.852 1 95.62 92 ALA B C 1
ATOM 2154 O O . ALA B 1 92 ? 1.748 -7.055 8.281 1 95.62 92 ALA B O 1
ATOM 2155 N N . LEU B 1 93 ? 0.067 -8.492 8.492 1 95.5 93 LEU B N 1
ATOM 2156 C CA . LEU B 1 93 ? 0.5 -8.922 9.82 1 95.5 93 LEU B CA 1
ATOM 2157 C C . LEU B 1 93 ? 1.88 -9.57 9.758 1 95.5 93 LEU B C 1
ATOM 2159 O O . LEU B 1 93 ? 2.748 -9.266 10.578 1 95.5 93 LEU B O 1
ATOM 2163 N N . LEU B 1 94 ? 2.078 -10.398 8.812 1 95.75 94 LEU B N 1
ATOM 2164 C CA . LEU B 1 94 ? 3.346 -11.109 8.664 1 95.75 94 LEU B CA 1
ATOM 2165 C C . LEU B 1 94 ? 4.453 -10.148 8.234 1 95.75 94 LEU B C 1
ATOM 2167 O O . LEU B 1 94 ? 5.609 -10.312 8.633 1 95.75 94 LEU B O 1
ATOM 2171 N N . LYS B 1 95 ? 4.102 -9.227 7.34 1 92.5 95 LYS B N 1
ATOM 2172 C CA . LYS B 1 95 ? 5.078 -8.258 6.848 1 92.5 95 LYS B CA 1
ATOM 2173 C C . LYS B 1 95 ? 5.648 -7.426 7.992 1 92.5 95 LYS B C 1
ATOM 2175 O O . LYS B 1 95 ? 6.828 -7.062 7.973 1 92.5 95 LYS B O 1
ATOM 2180 N N . GLY B 1 96 ? 4.777 -7.242 8.938 1 90 96 GLY B N 1
ATOM 2181 C CA . GLY B 1 96 ? 5.172 -6.262 9.938 1 90 96 GLY B CA 1
ATOM 2182 C C . GLY B 1 96 ? 5.262 -4.852 9.391 1 90 96 GLY B C 1
ATOM 2183 O O . GLY B 1 96 ? 5.66 -4.652 8.234 1 90 96 GLY B O 1
ATOM 2184 N N . CYS B 1 97 ? 4.656 -3.914 10.016 1 89.44 97 CYS B N 1
ATOM 2185 C CA . CYS B 1 97 ? 4.699 -2.533 9.547 1 89.44 97 CYS B CA 1
ATOM 2186 C C . CYS B 1 97 ? 4.629 -1.559 10.719 1 89.44 97 CYS B C 1
ATOM 2188 O O . CYS B 1 97 ? 4.227 -1.933 11.82 1 89.44 97 CYS B O 1
ATOM 2190 N N . VAL B 1 98 ? 5.172 -0.407 10.492 1 87.94 98 VAL B N 1
ATOM 2191 C CA . VAL B 1 98 ? 5.035 0.651 11.484 1 87.94 98 VAL B CA 1
ATOM 2192 C C . VAL B 1 98 ? 3.945 1.63 11.055 1 87.94 98 VAL B C 1
ATOM 2194 O O . VAL B 1 98 ? 3.406 2.371 11.883 1 87.94 98 VAL B O 1
ATOM 2197 N N . VAL B 1 99 ? 3.613 1.618 9.805 1 89.88 99 VAL B N 1
ATOM 2198 C CA . VAL B 1 99 ? 2.525 2.418 9.25 1 89.88 99 VAL B CA 1
ATOM 2199 C C . VAL B 1 99 ? 1.57 1.518 8.469 1 89.88 99 VAL B C 1
ATOM 2201 O O . VAL B 1 99 ? 1.997 0.761 7.59 1 89.88 99 VAL B O 1
ATOM 2204 N N . LEU B 1 100 ? 0.321 1.513 8.812 1 92.81 100 LEU B N 1
ATOM 2205 C CA . LEU B 1 100 ? -0.718 0.75 8.125 1 92.81 100 LEU B CA 1
ATOM 2206 C C . LEU B 1 100 ? -1.689 1.681 7.406 1 92.81 100 LEU B C 1
ATOM 2208 O O . LEU B 1 100 ? -2.258 2.586 8.023 1 92.81 100 LEU B O 1
ATOM 2212 N N . VAL B 1 101 ? -1.838 1.521 6.094 1 92.44 101 VAL B N 1
ATOM 2213 C CA . VAL B 1 101 ? -2.805 2.275 5.305 1 92.44 101 VAL B CA 1
ATOM 2214 C C . VAL B 1 101 ? -3.998 1.386 4.961 1 92.44 101 VAL B C 1
ATOM 2216 O O . VAL B 1 101 ? -3.836 0.319 4.363 1 92.44 101 VAL B O 1
ATOM 2219 N N . VAL B 1 102 ? -5.184 1.798 5.316 1 92.44 102 VAL B N 1
ATOM 2220 C CA . VAL B 1 102 ? -6.387 1.007 5.086 1 92.44 102 VAL B CA 1
ATOM 2221 C C . VAL B 1 102 ? -7.395 1.82 4.273 1 92.44 102 VAL B C 1
ATOM 2223 O O . VAL B 1 102 ? -7.641 2.99 4.574 1 92.44 102 VAL B O 1
ATOM 2226 N N . GLU B 1 103 ? -7.922 1.2 3.254 1 89.88 103 GLU B N 1
ATOM 2227 C CA . GLU B 1 103 ? -9.008 1.792 2.477 1 89.88 103 GLU B CA 1
ATOM 2228 C C . GLU B 1 103 ? -10.32 1.067 2.727 1 89.88 103 GLU B C 1
ATOM 2230 O O . GLU B 1 103 ? -10.391 -0.16 2.639 1 89.88 103 GLU B O 1
ATOM 2235 N N . ASP B 1 104 ? -11.289 1.841 2.953 1 86.31 104 ASP B N 1
ATOM 2236 C CA . ASP B 1 104 ? -12.602 1.259 3.199 1 86.31 104 ASP B CA 1
ATOM 2237 C C . ASP B 1 104 ? -13.125 0.541 1.958 1 86.31 104 ASP B C 1
ATOM 2239 O O . ASP B 1 104 ? -12.961 1.025 0.837 1 86.31 104 ASP B O 1
ATOM 2243 N N . PRO B 1 105 ? -13.812 -0.582 2.289 1 81.19 105 PRO B N 1
ATOM 2244 C CA . PRO B 1 105 ? -14.477 -1.225 1.15 1 81.19 105 PRO B CA 1
ATOM 2245 C C . PRO B 1 105 ? -15.672 -0.427 0.633 1 81.19 105 PRO B C 1
ATOM 2247 O O . PRO B 1 105 ? -16.172 0.461 1.328 1 81.19 105 PRO B O 1
ATOM 2250 N N . VAL B 1 106 ? -15.977 -0.635 -0.669 1 70.56 106 VAL B N 1
ATOM 2251 C CA . VAL B 1 106 ? -17.156 0.007 -1.231 1 70.56 106 VAL B CA 1
ATOM 2252 C C . VAL B 1 106 ? -18.391 -0.874 -1 1 70.56 106 VAL B C 1
ATOM 2254 O O . VAL B 1 106 ? -18.297 -2.102 -1.078 1 70.56 106 VAL B O 1
ATOM 2257 N N . PRO B 1 107 ? -19.531 -0.28 -0.691 1 66.69 107 PRO B N 1
ATOM 2258 C CA . PRO B 1 107 ? -20.766 -1.058 -0.565 1 66.69 107 PRO B CA 1
ATOM 2259 C C . PRO B 1 107 ? -21.078 -1.888 -1.811 1 66.69 107 PRO B C 1
ATOM 2261 O O . PRO B 1 107 ? -20.672 -1.519 -2.916 1 66.69 107 PRO B O 1
ATOM 2264 N N . PRO B 1 108 ? -21.891 -3.127 -1.577 1 69.44 108 PRO B N 1
ATOM 2265 C CA . PRO B 1 108 ? -22.375 -3.662 -0.302 1 69.44 108 PRO B CA 1
ATOM 2266 C C . PRO B 1 108 ? -21.281 -4.371 0.493 1 69.44 108 PRO B C 1
ATOM 2268 O O . PRO B 1 108 ? -20.438 -5.07 -0.087 1 69.44 108 PRO B O 1
ATOM 2271 N N . VAL B 1 109 ? -21.234 -3.967 1.667 1 73.62 109 VAL B N 1
ATOM 2272 C CA . VAL B 1 109 ? -20.234 -4.539 2.547 1 73.62 109 VAL B CA 1
ATOM 2273 C C . VAL B 1 109 ? -20.891 -5.516 3.523 1 73.62 109 VAL B C 1
ATOM 2275 O O . VAL B 1 109 ? -21.969 -5.246 4.043 1 73.62 109 VAL B O 1
ATOM 2278 N N . ASP B 1 110 ? -20.234 -6.746 3.629 1 82.31 110 ASP B N 1
ATOM 2279 C CA . ASP B 1 110 ? -20.625 -7.633 4.719 1 82.31 110 ASP B CA 1
ATOM 2280 C C . ASP B 1 110 ? -20.219 -7.055 6.07 1 82.31 110 ASP B C 1
ATOM 2282 O O . ASP B 1 110 ? -19.047 -7.086 6.441 1 82.31 110 ASP B O 1
ATOM 2286 N N . ILE B 1 111 ? -21.234 -6.613 6.797 1 81.75 111 ILE B N 1
ATOM 2287 C CA . ILE B 1 111 ? -21 -5.883 8.039 1 81.75 111 ILE B CA 1
ATOM 2288 C C . ILE B 1 111 ? -20.281 -6.785 9.039 1 81.75 111 ILE B C 1
ATOM 2290 O O . ILE B 1 111 ? -19.422 -6.328 9.789 1 81.75 111 ILE B O 1
ATOM 2294 N N . HIS B 1 112 ? -20.656 -8.016 9.07 1 85.75 112 HIS B N 1
ATOM 2295 C CA . HIS B 1 112 ? -20.047 -8.945 10.023 1 85.75 112 HIS B CA 1
ATOM 2296 C C . HIS B 1 112 ? -18.562 -9.125 9.734 1 85.75 112 HIS B C 1
ATOM 2298 O O . HIS B 1 112 ? -17.719 -9.031 10.641 1 85.75 112 HIS B O 1
ATOM 2304 N N . THR B 1 113 ? -18.219 -9.32 8.523 1 83.81 113 THR B N 1
ATOM 2305 C CA . THR B 1 113 ? -16.828 -9.531 8.141 1 83.81 113 THR B CA 1
ATOM 2306 C C . THR B 1 113 ? -16.016 -8.25 8.328 1 83.81 113 THR B C 1
ATOM 2308 O O . THR B 1 113 ? -14.859 -8.297 8.75 1 83.81 113 THR B O 1
ATOM 2311 N N . GLU B 1 114 ? -16.625 -7.18 8.094 1 84.94 114 GLU B N 1
ATOM 2312 C CA . GLU B 1 114 ? -15.922 -5.914 8.266 1 84.94 114 GLU B CA 1
ATOM 2313 C C . GLU B 1 114 ? -15.633 -5.641 9.742 1 84.94 114 GLU B C 1
ATOM 2315 O O . GLU B 1 114 ? -14.57 -5.113 10.078 1 84.94 114 GLU B O 1
ATOM 2320 N N . ARG B 1 115 ? -16.594 -5.992 10.523 1 86.94 115 ARG B N 1
ATOM 2321 C CA . ARG B 1 115 ? -16.359 -5.852 11.953 1 86.94 115 ARG B CA 1
ATOM 2322 C C . ARG B 1 115 ? -15.203 -6.734 12.414 1 86.94 115 ARG B C 1
ATOM 2324 O O . ARG B 1 115 ? -14.383 -6.32 13.242 1 86.94 115 ARG B O 1
ATOM 2331 N N . LEU B 1 116 ? -15.227 -7.934 11.898 1 90.06 116 LEU B N 1
ATOM 2332 C CA . LEU B 1 116 ? -14.133 -8.844 12.203 1 90.06 116 LEU B CA 1
ATOM 2333 C C . LEU B 1 116 ? -12.797 -8.25 11.766 1 90.06 116 LEU B C 1
ATOM 2335 O O . LEU B 1 116 ? -11.828 -8.258 12.531 1 90.06 116 LEU B O 1
ATOM 2339 N N . LEU B 1 117 ? -12.734 -7.727 10.609 1 90.56 117 LEU B N 1
ATOM 2340 C CA . LEU B 1 117 ? -11.523 -7.117 10.07 1 90.56 117 LEU B CA 1
ATOM 2341 C C . LEU B 1 117 ? -11.062 -5.957 10.945 1 90.56 117 LEU B C 1
ATOM 2343 O O . LEU B 1 117 ? -9.875 -5.848 11.273 1 90.56 117 LEU B O 1
ATOM 2347 N N . GLN B 1 118 ? -11.961 -5.172 11.32 1 88.44 118 GLN B N 1
ATOM 2348 C CA . GLN B 1 118 ? -11.648 -4.039 12.188 1 88.44 118 GLN B CA 1
ATOM 2349 C C . GLN B 1 118 ? -11.102 -4.504 13.531 1 88.44 118 GLN B C 1
ATOM 2351 O O . GLN B 1 118 ? -10.164 -3.908 14.062 1 88.44 118 GLN B O 1
ATOM 2356 N N . SER B 1 119 ? -11.719 -5.508 14.062 1 93.12 119 SER B N 1
ATOM 2357 C CA . SER B 1 119 ? -11.25 -6.062 15.328 1 93.12 119 SER B CA 1
ATOM 2358 C C . SER B 1 119 ? -9.82 -6.574 15.203 1 93.12 119 SER B C 1
ATOM 2360 O O . SER B 1 119 ? -9 -6.375 16.109 1 93.12 119 SER B O 1
ATOM 2362 N N . ILE B 1 120 ? -9.492 -7.23 14.117 1 94.81 120 ILE B N 1
ATOM 2363 C CA . ILE B 1 120 ? -8.141 -7.738 13.867 1 94.81 120 ILE B CA 1
ATOM 2364 C C . ILE B 1 120 ? -7.156 -6.578 13.805 1 94.81 120 ILE B C 1
ATOM 2366 O O . ILE B 1 120 ? -6.09 -6.629 14.422 1 94.81 120 ILE B O 1
ATOM 2370 N N . ILE B 1 121 ? -7.543 -5.535 13.086 1 93.19 121 ILE B N 1
ATOM 2371 C CA . ILE B 1 121 ? -6.68 -4.371 12.93 1 93.19 121 ILE B CA 1
ATOM 2372 C C . ILE B 1 121 ? -6.434 -3.719 14.289 1 93.19 121 ILE B C 1
ATOM 2374 O O . ILE B 1 121 ? -5.289 -3.436 14.648 1 93.19 121 ILE B O 1
ATOM 2378 N N . HIS B 1 122 ? -7.457 -3.586 15.078 1 90.88 122 HIS B N 1
ATOM 2379 C CA . HIS B 1 122 ? -7.352 -2.951 16.391 1 90.88 122 HIS B CA 1
ATOM 2380 C C . HIS B 1 122 ? -6.484 -3.775 17.328 1 90.88 122 HIS B C 1
ATOM 2382 O O . HIS B 1 122 ? -5.699 -3.219 18.109 1 90.88 122 HIS B O 1
ATOM 2388 N N . THR B 1 123 ? -6.617 -5 17.25 1 94.56 123 THR B N 1
ATOM 2389 C CA . THR B 1 123 ? -5.93 -5.891 18.188 1 94.56 123 THR B CA 1
ATOM 2390 C C . THR B 1 123 ? -4.469 -6.07 17.781 1 94.56 123 THR B C 1
ATOM 2392 O O . THR B 1 123 ? -3.576 -6.039 18.625 1 94.56 123 THR B O 1
ATOM 2395 N N . HIS B 1 124 ? -4.184 -6.215 16.531 1 95.31 124 HIS B N 1
ATOM 2396 C CA . HIS B 1 124 ? -2.871 -6.711 16.141 1 95.31 124 HIS B CA 1
ATOM 2397 C C . HIS B 1 124 ? -2.035 -5.602 15.5 1 95.31 124 HIS B C 1
ATOM 2399 O O . HIS B 1 124 ? -0.834 -5.773 15.281 1 95.31 124 HIS B O 1
ATOM 2405 N N . PHE B 1 125 ? -2.627 -4.43 15.219 1 93 125 PHE B N 1
ATOM 2406 C CA . PHE B 1 125 ? -1.888 -3.338 14.594 1 93 125 PHE B CA 1
ATOM 2407 C C . PHE B 1 125 ? -1.911 -2.098 15.484 1 93 125 PHE B C 1
ATOM 2409 O O . PHE B 1 125 ? -1.751 -0.977 14.992 1 93 125 PHE B O 1
ATOM 2416 N N . SER B 1 126 ? -2.199 -2.244 16.766 1 88.75 126 SER B N 1
ATOM 2417 C CA . SER B 1 126 ? -2.316 -1.128 17.703 1 88.75 126 SER B CA 1
ATOM 2418 C C . SER B 1 126 ? -1.001 -0.365 17.812 1 88.75 126 SER B C 1
ATOM 2420 O O . SER B 1 126 ? -0.99 0.812 18.188 1 88.75 126 SER B O 1
ATOM 2422 N N . HIS B 1 127 ? 0.086 -0.996 17.5 1 88.25 127 HIS B N 1
ATOM 2423 C CA . HIS B 1 127 ? 1.407 -0.388 17.609 1 88.25 127 HIS B CA 1
ATOM 2424 C C . HIS B 1 127 ? 1.746 0.419 16.359 1 88.25 127 HIS B C 1
ATOM 2426 O O . HIS B 1 127 ? 2.709 1.19 16.359 1 88.25 127 HIS B O 1
ATOM 2432 N N . CYS B 1 128 ? 1.009 0.247 15.32 1 88.88 128 CYS B N 1
ATOM 2433 C CA . CYS B 1 128 ? 1.258 0.913 14.047 1 88.88 128 CYS B CA 1
ATOM 2434 C C . CYS B 1 128 ? 0.56 2.268 13.992 1 88.88 128 CYS B C 1
ATOM 2436 O O . CYS B 1 128 ? -0.469 2.465 14.641 1 88.88 128 CYS B O 1
ATOM 2438 N N . THR B 1 129 ? 1.177 3.199 13.258 1 87.25 129 THR B N 1
ATOM 2439 C CA . THR B 1 129 ? 0.436 4.379 12.828 1 87.25 129 THR B CA 1
ATOM 2440 C C . THR B 1 129 ? -0.556 4.023 11.727 1 87.25 129 THR B C 1
ATOM 2442 O O . THR B 1 129 ? -0.18 3.424 10.711 1 87.25 129 THR B O 1
ATOM 2445 N N . GLY B 1 130 ? -1.813 4.336 12 1 88.94 130 GLY B N 1
ATOM 2446 C CA . GLY B 1 130 ? -2.855 4 11.039 1 88.94 130 GLY B CA 1
ATOM 2447 C C . GLY B 1 130 ? -3.279 5.176 10.18 1 88.94 130 GLY B C 1
ATOM 2448 O O . GLY B 1 130 ? -3.52 6.273 10.695 1 88.94 130 GLY B O 1
ATOM 2449 N N . LEU B 1 131 ? -3.32 4.949 8.852 1 88.62 131 LEU B N 1
ATOM 2450 C CA . LEU B 1 131 ? -3.904 5.887 7.902 1 88.62 131 LEU B CA 1
ATOM 2451 C C . LEU B 1 131 ? -5.121 5.277 7.215 1 88.62 131 LEU B C 1
ATOM 2453 O O . LEU B 1 131 ? -5.004 4.27 6.512 1 88.62 131 LEU B O 1
ATOM 2457 N N . TYR B 1 132 ? -6.25 5.871 7.402 1 88.06 132 TYR B N 1
ATOM 2458 C CA . TYR B 1 132 ? -7.504 5.32 6.895 1 88.06 132 TYR B CA 1
ATOM 2459 C C . TYR B 1 132 ? -8.094 6.215 5.816 1 88.06 132 TYR B C 1
ATOM 2461 O O . TYR B 1 132 ? -8.25 7.422 6.02 1 88.06 132 TYR B O 1
ATOM 2469 N N . LEU B 1 133 ? -8.297 5.68 4.672 1 88.31 133 LEU B N 1
ATOM 2470 C CA . LEU B 1 133 ? -8.984 6.363 3.582 1 88.31 133 LEU B CA 1
ATOM 2471 C C . LEU B 1 133 ? -10.445 5.922 3.498 1 88.31 133 LEU B C 1
ATOM 2473 O O . LEU B 1 133 ? -10.727 4.727 3.4 1 88.31 133 LEU B O 1
ATOM 2477 N N . THR B 1 134 ? -11.367 6.855 3.543 1 86.25 134 THR B N 1
ATOM 2478 C CA . THR B 1 134 ? -12.789 6.543 3.473 1 86.25 134 THR B CA 1
ATOM 2479 C C . THR B 1 134 ? -13.555 7.66 2.77 1 86.25 134 THR B C 1
ATOM 2481 O O . THR B 1 134 ? -13.125 8.812 2.781 1 86.25 134 THR B O 1
ATOM 2484 N N . GLN B 1 135 ? -14.547 7.219 2.123 1 80.56 135 GLN B N 1
ATOM 2485 C CA . GLN B 1 135 ? -15.477 8.203 1.595 1 80.56 135 GLN B CA 1
ATOM 2486 C C . GLN B 1 135 ? -16.656 8.422 2.551 1 80.56 135 GLN B C 1
ATOM 2488 O O . GLN B 1 135 ? -17.469 9.312 2.34 1 80.56 135 GLN B O 1
ATOM 2493 N N . ASN B 1 136 ? -16.75 7.648 3.592 1 80.75 136 ASN B N 1
ATOM 2494 C CA . ASN B 1 136 ? -17.766 7.777 4.629 1 80.75 136 ASN B CA 1
ATOM 2495 C C . ASN B 1 136 ? -17.234 8.484 5.863 1 80.75 136 ASN B C 1
ATOM 2497 O O . ASN B 1 136 ? -16.469 7.898 6.641 1 80.75 136 ASN B O 1
ATOM 2501 N N . PRO B 1 137 ? -17.766 9.68 6.051 1 82.31 137 PRO B N 1
ATOM 2502 C CA . PRO B 1 137 ? -17.234 10.453 7.172 1 82.31 137 PRO B CA 1
ATOM 2503 C C . PRO B 1 137 ? -17.516 9.805 8.523 1 82.31 137 PRO B C 1
ATOM 2505 O O . PRO B 1 137 ? -16.812 10.07 9.508 1 82.31 137 PRO B O 1
ATOM 2508 N N . GLU B 1 138 ? -18.422 8.961 8.617 1 79.81 138 GLU B N 1
ATOM 2509 C CA . GLU B 1 138 ? -18.75 8.305 9.875 1 79.81 138 GLU B CA 1
ATOM 2510 C C . GLU B 1 138 ? -17.641 7.355 10.32 1 79.81 138 GLU B C 1
ATOM 2512 O O . GLU B 1 138 ? -17.5 7.07 11.508 1 79.81 138 GLU B O 1
ATOM 2517 N N . ASN B 1 139 ? -16.828 6.926 9.398 1 80.69 139 ASN B N 1
ATOM 2518 C CA . ASN B 1 139 ? -15.789 5.941 9.68 1 80.69 139 ASN B CA 1
ATOM 2519 C C . ASN B 1 139 ? -14.562 6.582 10.328 1 80.69 139 ASN B C 1
ATOM 2521 O O . ASN B 1 139 ? -13.656 5.883 10.781 1 80.69 139 ASN B O 1
ATOM 2525 N N . VAL B 1 140 ? -14.633 7.879 10.391 1 81.25 140 VAL B N 1
ATOM 2526 C CA . VAL B 1 140 ? -13.422 8.516 10.891 1 81.25 140 VAL B CA 1
ATOM 2527 C C . VAL B 1 140 ? -13.727 9.266 12.188 1 81.25 140 VAL B C 1
ATOM 2529 O O . VAL B 1 140 ? -12.875 9.992 12.711 1 81.25 140 VAL B O 1
ATOM 2532 N N . THR B 1 141 ? -14.844 9.055 12.711 1 77.62 141 THR B N 1
ATOM 2533 C CA . THR B 1 141 ? -15.234 9.797 13.906 1 77.62 141 THR B CA 1
ATOM 2534 C C . THR B 1 141 ? -14.43 9.336 15.117 1 77.62 141 THR B C 1
ATOM 2536 O O . THR B 1 141 ? -14.336 10.047 16.109 1 77.62 141 THR B O 1
ATOM 2539 N N . HIS B 1 142 ? -13.766 8.195 15.078 1 77.19 142 HIS B N 1
ATOM 2540 C CA . HIS B 1 142 ? -13.047 7.641 16.219 1 77.19 142 HIS B CA 1
ATOM 2541 C C . HIS B 1 142 ? -11.539 7.773 16.031 1 77.19 142 HIS B C 1
ATOM 2543 O O . HIS B 1 142 ? -10.766 7.262 16.844 1 77.19 142 HIS B O 1
ATOM 2549 N N . THR B 1 143 ? -11.125 8.508 14.992 1 82.19 143 THR B N 1
ATOM 2550 C CA . THR B 1 143 ? -9.703 8.664 14.703 1 82.19 143 THR B CA 1
ATOM 2551 C C . THR B 1 143 ? -9.141 9.883 15.422 1 82.19 143 THR B C 1
ATOM 2553 O O . THR B 1 143 ? -9.883 10.797 15.789 1 82.19 143 THR B O 1
ATOM 2556 N N . ASP B 1 144 ? -7.785 9.828 15.734 1 85.5 144 ASP B N 1
ATOM 2557 C CA . ASP B 1 144 ? -7.133 10.945 16.422 1 85.5 144 ASP B CA 1
ATOM 2558 C C . ASP B 1 144 ? -7.168 12.211 15.57 1 85.5 144 ASP B C 1
ATOM 2560 O O . ASP B 1 144 ? -7.379 13.305 16.094 1 85.5 144 ASP B O 1
ATOM 2564 N N . ARG B 1 145 ? -6.91 12 14.312 1 88.94 145 ARG B N 1
ATOM 2565 C CA . ARG B 1 145 ? -6.91 13.125 13.375 1 88.94 145 ARG B CA 1
ATOM 2566 C C . ARG B 1 145 ? -7.617 12.75 12.078 1 88.94 145 ARG B C 1
ATOM 2568 O O . ARG B 1 145 ? -7.648 11.586 11.695 1 88.94 145 ARG B O 1
ATOM 2575 N N . VAL B 1 146 ? -8.219 13.797 11.547 1 89.19 146 VAL B N 1
ATOM 2576 C CA . VAL B 1 146 ? -8.914 13.641 10.273 1 89.19 146 VAL B CA 1
ATOM 2577 C C . VAL B 1 146 ? -8.344 14.617 9.25 1 89.19 146 VAL B C 1
ATOM 2579 O O . VAL B 1 146 ? -8.203 15.805 9.523 1 89.19 146 VAL B O 1
ATOM 2582 N N . LEU B 1 147 ? -7.914 14.016 8.148 1 88.56 147 LEU B N 1
ATOM 2583 C CA . LEU B 1 147 ? -7.508 14.812 6.996 1 88.56 147 LEU B CA 1
ATOM 2584 C C . LEU B 1 147 ? -8.562 14.75 5.895 1 88.56 147 LEU B C 1
ATOM 2586 O O . LEU B 1 147 ? -8.875 13.672 5.383 1 88.56 147 LEU B O 1
ATOM 2590 N N . VAL B 1 148 ? -9.148 15.906 5.59 1 88.44 148 VAL B N 1
ATOM 2591 C CA . VAL B 1 148 ? -10.172 15.977 4.547 1 88.44 148 VAL B CA 1
ATOM 2592 C C . VAL B 1 148 ? -9.547 16.5 3.252 1 88.44 148 VAL B C 1
ATOM 2594 O O . VAL B 1 148 ? -8.914 17.547 3.238 1 88.44 148 VAL B O 1
ATOM 2597 N N . LEU B 1 149 ? -9.719 15.641 2.238 1 84.94 149 LEU B N 1
ATOM 2598 C CA . LEU B 1 149 ? -9.219 16.031 0.926 1 84.94 149 LEU B CA 1
ATOM 2599 C C . LEU B 1 149 ? -10.352 16.5 0.026 1 84.94 149 LEU B C 1
ATOM 2601 O O . LEU B 1 149 ? -11.438 15.922 0.031 1 84.94 149 LEU B O 1
ATOM 2605 N N . ASP B 1 150 ? -10.109 17.609 -0.635 1 84.81 150 ASP B N 1
ATOM 2606 C CA . ASP B 1 150 ? -11.008 18.156 -1.645 1 84.81 150 ASP B CA 1
ATOM 2607 C C . ASP B 1 150 ? -10.281 18.375 -2.971 1 84.81 150 ASP B C 1
ATOM 2609 O O . ASP B 1 150 ? -9.414 19.25 -3.076 1 84.81 150 ASP B O 1
ATOM 2613 N N . GLY B 1 151 ? -10.711 17.578 -3.957 1 80.5 151 GLY B N 1
ATOM 2614 C CA . GLY B 1 151 ? -10.031 17.656 -5.238 1 80.5 151 GLY B CA 1
ATOM 2615 C C . GLY B 1 151 ? -8.547 17.375 -5.145 1 80.5 151 GLY B C 1
ATOM 2616 O O . GLY B 1 151 ? -7.738 18.094 -5.746 1 80.5 151 GLY B O 1
ATOM 2617 N N . GLY B 1 152 ? -8.172 16.547 -4.262 1 78.75 152 GLY B N 1
ATOM 2618 C CA . GLY B 1 152 ? -6.781 16.125 -4.133 1 78.75 152 GLY B CA 1
ATOM 2619 C C . GLY B 1 152 ? -5.957 17.047 -3.252 1 78.75 152 GLY B C 1
ATOM 2620 O O . GLY B 1 152 ? -4.766 16.812 -3.043 1 78.75 152 GLY B O 1
ATOM 2621 N N . ARG B 1 153 ? -6.68 18.125 -2.801 1 82.31 153 ARG B N 1
ATOM 2622 C CA . ARG B 1 153 ? -5.992 19.078 -1.932 1 82.31 153 ARG B CA 1
ATOM 2623 C C . ARG B 1 153 ? -6.508 18.969 -0.5 1 82.31 153 ARG B C 1
ATOM 2625 O O . ARG B 1 153 ? -7.672 18.641 -0.273 1 82.31 153 ARG B O 1
ATOM 2632 N N . VAL B 1 154 ? -5.547 19.219 0.412 1 85.69 154 VAL B N 1
ATOM 2633 C CA . VAL B 1 154 ? -5.953 19.188 1.812 1 85.69 154 VAL B CA 1
ATOM 2634 C C . VAL B 1 154 ? -6.906 20.344 2.096 1 85.69 154 VAL B C 1
ATOM 2636 O O . VAL B 1 154 ? -6.535 21.516 1.947 1 85.69 154 VAL B O 1
ATOM 2639 N N . ALA B 1 155 ? -8.078 20.031 2.561 1 87.62 155 ALA B N 1
ATOM 2640 C CA . ALA B 1 155 ? -9.094 21.047 2.879 1 87.62 155 ALA B CA 1
ATOM 2641 C C . ALA B 1 155 ? -9.133 21.328 4.379 1 87.62 155 ALA B C 1
ATOM 2643 O O . ALA B 1 155 ? -9.25 22.484 4.797 1 87.62 155 ALA B O 1
ATOM 2644 N N . GLU B 1 156 ? -9.133 20.25 5.082 1 90.31 156 GLU B N 1
ATOM 2645 C CA . GLU B 1 156 ? -9.195 20.359 6.539 1 90.31 156 GLU B CA 1
ATOM 2646 C C . GLU B 1 156 ? -8.305 19.328 7.211 1 90.31 156 GLU B C 1
ATOM 2648 O O . GLU B 1 156 ? -8.062 18.25 6.652 1 90.31 156 GLU B O 1
ATOM 2653 N N . PHE B 1 157 ? -7.781 19.797 8.352 1 90.75 157 PHE B N 1
ATOM 2654 C CA . PHE B 1 157 ? -6.988 18.859 9.156 1 90.75 157 PHE B CA 1
ATOM 2655 C C . PHE B 1 157 ? -7.113 19.188 10.633 1 90.75 157 PHE B C 1
ATOM 2657 O O . PHE B 1 157 ? -6.648 20.234 11.086 1 90.75 157 PHE B O 1
ATOM 2664 N N . ASP B 1 158 ? -7.688 18.328 11.336 1 91.56 158 ASP B N 1
ATOM 2665 C CA . ASP B 1 158 ? -7.871 18.453 12.773 1 91.56 158 ASP B CA 1
ATOM 2666 C C . ASP B 1 158 ? -8.562 17.219 13.352 1 91.56 158 ASP B C 1
ATOM 2668 O O . ASP B 1 158 ? -8.742 16.219 12.648 1 91.56 158 ASP B O 1
ATOM 2672 N N . CYS B 1 159 ? -8.734 17.219 14.711 1 90.25 159 CYS B N 1
ATOM 2673 C CA . CYS B 1 159 ? -9.547 16.156 15.273 1 90.25 159 CYS B CA 1
ATOM 2674 C C . CYS B 1 159 ? -11 16.281 14.844 1 90.25 159 CYS B C 1
ATOM 2676 O O . CYS B 1 159 ? -11.445 17.359 14.461 1 90.25 159 CYS B O 1
ATOM 2678 N N . ALA B 1 160 ? -11.68 15.125 14.875 1 87.44 160 ALA B N 1
ATOM 2679 C CA . ALA B 1 160 ? -13.047 15.078 14.367 1 87.44 160 ALA B CA 1
ATOM 2680 C C . ALA B 1 160 ? -13.93 16.109 15.07 1 87.44 160 ALA B C 1
ATOM 2682 O O . ALA B 1 160 ? -14.695 16.828 14.43 1 87.44 160 ALA B O 1
ATOM 2683 N N . SER B 1 161 ? -13.836 16.172 16.359 1 89.94 161 SER B N 1
ATOM 2684 C CA . SER B 1 161 ? -14.656 17.078 17.141 1 89.94 161 SER B CA 1
ATOM 2685 C C . SER B 1 161 ? -14.43 18.531 16.719 1 89.94 161 SER B C 1
ATOM 2687 O O . SER B 1 161 ? -15.383 19.297 16.578 1 89.94 161 SER B O 1
ATOM 2689 N N . ALA B 1 162 ? -13.242 18.906 16.484 1 92.25 162 ALA B N 1
ATOM 2690 C CA . ALA B 1 162 ? -12.898 20.266 16.062 1 92.25 162 ALA B CA 1
ATOM 2691 C C . ALA B 1 162 ? -13.438 20.562 14.672 1 92.25 162 ALA B C 1
ATOM 2693 O O . ALA B 1 162 ? -13.922 21.656 14.406 1 92.25 162 ALA B O 1
ATOM 2694 N N . LEU B 1 163 ? -13.375 19.609 13.812 1 90.69 163 LEU B N 1
ATOM 2695 C CA . LEU B 1 163 ? -13.828 19.781 12.438 1 90.69 163 LEU B CA 1
ATOM 2696 C C . LEU B 1 163 ? -15.352 19.922 12.383 1 90.69 163 LEU B C 1
ATOM 2698 O O . LEU B 1 163 ? -15.875 20.688 11.57 1 90.69 163 LEU B O 1
ATOM 2702 N N . LEU B 1 164 ? -15.961 19.188 13.211 1 88.88 164 LEU B N 1
ATOM 2703 C CA . LEU B 1 164 ? -17.422 19.281 13.281 1 88.88 164 LEU B CA 1
ATOM 2704 C C . LEU B 1 164 ? -17.844 20.672 13.742 1 88.88 164 LEU B C 1
ATOM 2706 O O . LEU B 1 164 ? -18.828 21.219 13.234 1 88.88 164 LEU B O 1
ATOM 2710 N N . GLN B 1 165 ? -17.141 21.219 14.625 1 91.06 165 GLN B N 1
ATOM 2711 C CA . GLN B 1 165 ? -17.453 22.516 15.188 1 91.06 165 GLN B CA 1
ATOM 2712 C C . GLN B 1 165 ? -17.203 23.641 14.18 1 91.06 165 GLN B C 1
ATOM 2714 O O . GLN B 1 165 ? -17.875 24.672 14.203 1 91.06 165 GLN B O 1
ATOM 2719 N N . ARG B 1 166 ? -16.281 23.453 13.297 1 90 166 ARG B N 1
ATOM 2720 C CA . ARG B 1 166 ? -15.906 24.453 12.312 1 90 166 ARG B CA 1
ATOM 2721 C C . ARG B 1 166 ? -17.016 24.641 11.273 1 90 166 ARG B C 1
ATOM 2723 O O . ARG B 1 166 ? -17.109 25.703 10.656 1 90 166 ARG B O 1
ATOM 2730 N N . GLY B 1 167 ? -17.812 23.625 11.039 1 85.38 167 GLY B N 1
ATOM 2731 C CA . GLY B 1 167 ? -18.938 23.719 10.133 1 85.38 167 GLY B CA 1
ATOM 2732 C C . GLY B 1 167 ? -18.531 23.812 8.672 1 85.38 167 GLY B C 1
ATOM 2733 O O . GLY B 1 167 ? -19.25 24.406 7.855 1 85.38 167 GLY B O 1
ATOM 2734 N N . ALA B 1 168 ? -17.422 23.328 8.367 1 89.75 168 ALA B N 1
ATOM 2735 C CA . ALA B 1 168 ? -16.906 23.391 7.004 1 89.75 168 ALA B CA 1
ATOM 2736 C C . ALA B 1 168 ? -17.172 22.078 6.27 1 89.75 168 ALA B C 1
ATOM 2738 O O . ALA B 1 168 ? -18.266 21.5 6.359 1 89.75 168 ALA B O 1
ATOM 2739 N N . LEU B 1 169 ? -16.281 21.672 5.387 1 88.62 169 LEU B N 1
ATOM 2740 C CA . LEU B 1 169 ? -16.5 20.562 4.457 1 88.62 169 LEU B CA 1
ATOM 2741 C C . LEU B 1 169 ? -16.812 19.281 5.207 1 88.62 169 LEU B C 1
ATOM 2743 O O . LEU B 1 169 ? -17.734 18.547 4.848 1 88.62 169 LEU B O 1
ATOM 2747 N N . PHE B 1 170 ? -16.078 18.984 6.184 1 90.06 170 PHE B N 1
ATOM 2748 C CA . PHE B 1 170 ? -16.266 17.75 6.941 1 90.06 170 PHE B CA 1
ATOM 2749 C C . PHE B 1 170 ? -17.672 17.688 7.527 1 90.06 170 PHE B C 1
ATOM 2751 O O . PHE B 1 170 ? -18.344 16.656 7.426 1 90.06 170 PHE B O 1
ATOM 2758 N N . SER B 1 171 ? -18.016 18.688 8.156 1 89.31 171 SER B N 1
ATOM 2759 C CA . SER B 1 171 ? -19.359 18.766 8.742 1 89.31 171 SER B CA 1
ATOM 2760 C C . SER B 1 171 ? -20.438 18.547 7.684 1 89.31 171 SER B C 1
ATOM 2762 O O . SER B 1 171 ? -21.438 17.875 7.938 1 89.31 171 SER B O 1
ATOM 2764 N N . GLN B 1 172 ? -20.203 19.094 6.566 1 88.5 172 GLN B N 1
ATOM 2765 C CA . GLN B 1 172 ? -21.156 18.953 5.461 1 88.5 172 GLN B CA 1
ATOM 2766 C C . GLN B 1 172 ? -21.25 17.5 5.012 1 88.5 172 GLN B C 1
ATOM 2768 O O . GLN B 1 172 ? -22.344 17 4.727 1 88.5 172 GLN B O 1
ATOM 2773 N N . LEU B 1 173 ? -20.156 16.875 4.977 1 85.94 173 LEU B N 1
ATOM 2774 C CA . LEU B 1 173 ? -20.125 15.484 4.566 1 85.94 173 LEU B CA 1
ATOM 2775 C C . LEU B 1 173 ? -20.891 14.609 5.547 1 85.94 173 LEU B C 1
ATOM 2777 O O . LEU B 1 173 ? -21.625 13.703 5.137 1 85.94 173 LEU B O 1
ATOM 2781 N N . ILE B 1 174 ? -20.703 14.859 6.789 1 85.38 174 ILE B N 1
ATOM 2782 C CA . ILE B 1 174 ? -21.375 14.086 7.824 1 85.38 174 ILE B CA 1
ATOM 2783 C C . ILE B 1 174 ? -22.891 14.273 7.699 1 85.38 174 ILE B C 1
ATOM 2785 O O . ILE B 1 174 ? -23.656 13.305 7.773 1 85.38 174 ILE B O 1
ATOM 2789 N N . SER B 1 175 ? -23.297 15.5 7.508 1 84.62 175 SER B N 1
ATOM 2790 C CA . SER B 1 175 ? -24.719 15.82 7.395 1 84.62 175 SER B CA 1
ATOM 2791 C C . SER B 1 175 ? -25.344 15.141 6.18 1 84.62 175 SER B C 1
ATOM 2793 O O . SER B 1 175 ? -26.484 14.672 6.246 1 84.62 175 SER B O 1
ATOM 2795 N N . GLU B 1 176 ? -24.641 15.094 5.129 1 81.56 176 GLU B N 1
ATOM 2796 C CA . GLU B 1 176 ? -25.125 14.461 3.906 1 81.56 176 GLU B CA 1
ATOM 2797 C C . GLU B 1 176 ? -25.297 12.953 4.09 1 81.56 176 GLU B C 1
ATOM 2799 O O . GLU B 1 176 ? -26.234 12.359 3.562 1 81.56 176 GLU B O 1
ATOM 2804 N N . THR B 1 177 ? -24.391 12.398 4.762 1 76.12 177 THR B N 1
ATOM 2805 C CA . THR B 1 177 ? -24.453 10.961 5.012 1 76.12 177 THR B CA 1
ATOM 2806 C C . THR B 1 177 ? -25.672 10.602 5.855 1 76.12 177 THR B C 1
ATOM 2808 O O . THR B 1 177 ? -26.328 9.602 5.598 1 76.12 177 THR B O 1
ATOM 2811 N N . HIS B 1 178 ? -25.938 11.406 6.805 1 72.94 178 HIS B N 1
ATOM 2812 C CA . HIS B 1 178 ? -27.094 11.172 7.664 1 72.94 178 HIS B CA 1
ATOM 2813 C C . HIS B 1 178 ? -28.406 11.344 6.895 1 72.94 178 HIS B C 1
ATOM 2815 O O . HIS B 1 178 ? -29.359 10.602 7.113 1 72.94 178 HIS B O 1
ATOM 2821 N N . ARG B 1 179 ? -28.453 12.25 5.977 1 68.62 179 ARG B N 1
ATOM 2822 C CA . ARG B 1 179 ? -29.641 12.477 5.168 1 68.62 179 ARG B CA 1
ATOM 2823 C C . ARG B 1 179 ? -29.938 11.281 4.273 1 68.62 179 ARG B C 1
ATOM 2825 O O . ARG B 1 179 ? -31.094 10.875 4.125 1 68.62 179 ARG B O 1
ATOM 2832 N N . HIS B 1 180 ? -28.906 10.758 3.725 1 68.06 180 HIS B N 1
ATOM 2833 C CA . HIS B 1 180 ? -29.062 9.617 2.828 1 68.06 180 HIS B CA 1
ATOM 2834 C C . HIS B 1 180 ? -29.5 8.375 3.59 1 68.06 180 HIS B C 1
ATOM 2836 O O . HIS B 1 180 ? -30.266 7.562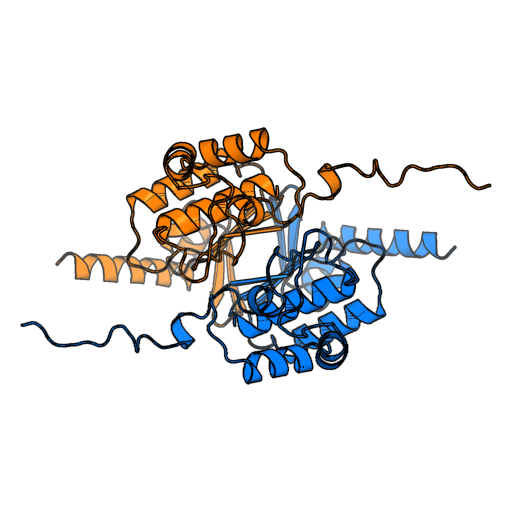 3.068 1 68.06 180 HIS B O 1
ATOM 2842 N N . GLN B 1 181 ? -29.047 8.141 4.727 1 67.5 181 GLN B N 1
ATOM 2843 C CA . GLN B 1 181 ? -29.422 6.992 5.535 1 67.5 181 GLN B CA 1
ATOM 2844 C C . GLN B 1 181 ? -30.891 7.082 5.957 1 67.5 181 GLN B C 1
ATOM 2846 O O . GLN B 1 181 ? -31.594 6.07 6.004 1 67.5 181 GLN B O 1
ATOM 2851 N N . ASP B 1 182 ? -31.375 8.227 6.258 1 64.88 182 ASP B N 1
ATOM 2852 C CA . ASP B 1 182 ? -32.781 8.438 6.637 1 64.88 182 ASP B CA 1
ATOM 2853 C C . ASP B 1 182 ? -33.688 8.156 5.465 1 64.88 182 ASP B C 1
ATOM 2855 O O . ASP B 1 182 ? -34.781 7.586 5.648 1 64.88 182 ASP B O 1
ATOM 2859 N N . THR B 1 183 ? -33.281 8.477 4.328 1 61.81 183 THR B N 1
ATOM 2860 C CA . THR B 1 183 ? -34.125 8.281 3.152 1 61.81 183 THR B CA 1
ATOM 2861 C C . THR B 1 183 ? -34.188 6.805 2.775 1 61.81 183 THR B C 1
ATOM 2863 O O . THR B 1 183 ? -35.219 6.328 2.279 1 61.81 183 THR B O 1
ATOM 2866 N N . GLU B 1 184 ? -33.219 6.086 2.934 1 56.62 184 GLU B N 1
ATOM 2867 C CA . GLU B 1 184 ? -33.219 4.664 2.598 1 56.62 184 GLU B CA 1
ATOM 2868 C C . GLU B 1 184 ? -34.031 3.861 3.611 1 56.62 184 GLU B C 1
ATOM 2870 O O . GLU B 1 184 ? -34.531 2.791 3.289 1 56.62 184 GLU B O 1
ATOM 2875 N N . GLU B 1 185 ? -34.156 4.223 4.77 1 53.12 185 GLU B N 1
ATOM 2876 C CA . GLU B 1 185 ? -34.938 3.557 5.789 1 53.12 185 GLU B CA 1
ATOM 2877 C C . GLU B 1 185 ? -36.438 3.891 5.625 1 53.12 185 GLU B C 1
ATOM 2879 O O . GLU B 1 185 ? -37.281 3.205 6.176 1 53.12 185 GLU B O 1
ATOM 2884 N N . GLU B 1 186 ? -36.812 4.848 4.859 1 46.59 186 GLU B N 1
ATOM 2885 C CA . GLU B 1 186 ? -38.219 5.039 4.578 1 46.59 186 GLU B CA 1
ATOM 2886 C C . GLU B 1 186 ? -38.656 4.273 3.326 1 46.59 186 GLU B C 1
ATOM 2888 O O . GLU B 1 186 ? -37.906 4.215 2.346 1 46.59 186 GLU B O 1
#

pLDDT: mean 83.55, std 17.79, range [18.2, 98.75]

Sequence (372 aa):
MIDGVDISSVGLHDLRSRLAVIAQIPTLFSCSLRSNLDPWGCHGDAQVWQALERCHLKERVSLLPGQLLYPLHYGGAGLSSSERRLLCVCRALLKGCVVLVVEDPVPPVDIHTERLLQSIIHTHFSHCTGLYLTQNPENVTHTDRVLVLDGGRVAEFDCASALLQRGALFSQLISETHRHQDTEEEMIDGVDISSVGLHDLRSRLAVIAQIPTLFSCSLRSNLDPWGCHGDAQVWQALERCHLKERVSLLPGQLLYPLHYGGAGLSSSERRLLCVCRALLKGCVVLVVEDPVPPVDIHTERLLQSIIHTHFSHCTGLYLTQNPENVTHTDRVLVLDGGRVAEFDCASALLQRGALFSQLISETHRHQDTEEE

Nearest PDB structures (foldseek):
  8wi3-assembly1_A  TM=8.398E-01  e=1.738E-18  Homo sapiens
  8jxq-assembly1_A  TM=8.533E-01  e=2.953E-17  Homo sapiens
  8jy4-assembly1_A  TM=8.514E-01  e=4.345E-17  Homo sapiens
  8wi0-assembly1_A  TM=8.399E-01  e=1.882E-17  Homo sapiens
  7y1j-assembly1_A  TM=8.495E-01  e=2.317E-16  Rattus norvegicus